Protein AF-A0A552WNJ1-F1 (afdb_monomer_lite)

Radius of gyration: 17.07 Å; chains: 1; bounding box: 53×29×44 Å

InterPro domains:
  IPR003675 CAAX prenyl protease 2/Lysostaphin resistance protein A-like domain [PF02517] (109-203)

Structure (mmCIF, N/CA/C/O backbone):
data_AF-A0A552WNJ1-F1
#
_entry.id   AF-A0A552WNJ1-F1
#
loop_
_atom_site.group_PDB
_atom_site.id
_atom_site.type_symbol
_atom_site.label_atom_id
_atom_site.label_alt_id
_atom_site.label_comp_id
_atom_site.label_asym_id
_atom_site.label_entity_id
_atom_site.label_seq_id
_atom_site.pdbx_PDB_ins_code
_atom_site.Cartn_x
_atom_site.Cartn_y
_atom_site.Cartn_z
_atom_site.occupancy
_atom_site.B_iso_or_equiv
_atom_site.auth_seq_id
_atom_site.auth_comp_id
_atom_site.auth_asym_id
_atom_site.auth_atom_id
_atom_site.pdbx_PDB_model_num
ATOM 1 N N . MET A 1 1 ? -32.190 -0.815 15.863 1.00 70.81 1 MET A N 1
ATOM 2 C CA . MET A 1 1 ? -31.771 -2.116 15.282 1.00 70.81 1 MET A CA 1
ATOM 3 C C . MET A 1 1 ? -30.884 -1.993 14.032 1.00 70.81 1 MET A C 1
ATOM 5 O O . MET A 1 1 ? -29.806 -2.572 14.035 1.00 70.81 1 MET A O 1
ATOM 9 N N . ARG A 1 2 ? -31.244 -1.207 12.995 1.00 75.75 2 ARG A N 1
ATOM 10 C CA . ARG A 1 2 ? -30.455 -1.098 11.738 1.00 75.75 2 ARG A CA 1
ATOM 11 C C . ARG A 1 2 ? -28.977 -0.694 11.921 1.00 75.75 2 ARG A C 1
ATOM 13 O O . ARG A 1 2 ? -28.121 -1.292 11.278 1.00 75.75 2 ARG A O 1
ATOM 20 N N . ARG A 1 3 ? -28.667 0.257 12.816 1.00 80.50 3 ARG A N 1
ATOM 21 C CA . ARG A 1 3 ? -27.289 0.747 13.062 1.00 80.50 3 ARG A CA 1
ATOM 22 C C . ARG A 1 3 ? -26.347 -0.350 13.583 1.00 80.50 3 ARG A C 1
ATOM 24 O O . ARG A 1 3 ? -25.239 -0.485 13.083 1.00 80.50 3 ARG A O 1
ATOM 31 N N . VAL A 1 4 ? -26.838 -1.184 14.503 1.00 79.06 4 VAL A N 1
ATOM 32 C CA . VAL A 1 4 ? -26.076 -2.292 15.110 1.00 79.06 4 VAL A CA 1
ATOM 33 C C . VAL A 1 4 ? -25.748 -3.380 14.081 1.00 79.06 4 VAL A C 1
ATOM 35 O O . VAL A 1 4 ? -24.639 -3.904 14.065 1.00 79.06 4 VAL A O 1
ATOM 38 N N . VAL A 1 5 ? -26.691 -3.701 13.188 1.00 83.31 5 VAL A N 1
ATOM 39 C CA . VAL A 1 5 ? -26.474 -4.699 12.123 1.00 83.31 5 VAL A CA 1
ATOM 40 C C . VAL A 1 5 ? -25.412 -4.224 11.125 1.00 83.31 5 VAL A C 1
ATOM 42 O O . VAL A 1 5 ? -24.529 -4.998 10.763 1.00 83.31 5 VAL A O 1
ATOM 45 N N . HIS A 1 6 ? -25.446 -2.946 10.730 1.00 85.75 6 HIS A N 1
ATOM 46 C CA . HIS A 1 6 ? -24.458 -2.375 9.805 1.00 85.75 6 HIS A CA 1
ATOM 47 C C . HIS A 1 6 ? -23.047 -2.352 10.404 1.00 85.75 6 HIS A C 1
ATOM 49 O O . HIS A 1 6 ? -22.077 -2.645 9.710 1.00 85.75 6 HIS A O 1
ATOM 55 N N . GLU A 1 7 ? -22.927 -2.042 11.694 1.00 92.31 7 GLU A N 1
ATOM 56 C CA . GLU A 1 7 ? -21.640 -2.033 12.389 1.00 92.31 7 GLU A CA 1
ATOM 57 C C . GLU A 1 7 ? -21.031 -3.437 12.492 1.00 92.31 7 GLU A C 1
ATOM 59 O O . GLU A 1 7 ? -19.848 -3.622 12.203 1.00 92.31 7 GLU A O 1
ATOM 64 N N . ARG A 1 8 ? -21.848 -4.451 12.813 1.00 95.06 8 ARG A N 1
ATOM 65 C CA . ARG A 1 8 ? -21.406 -5.854 12.800 1.00 95.06 8 ARG A CA 1
ATOM 66 C C . ARG A 1 8 ? -20.948 -6.289 11.410 1.00 95.06 8 ARG A C 1
ATOM 68 O O . ARG A 1 8 ? -19.874 -6.867 11.294 1.00 95.06 8 ARG A O 1
ATOM 75 N N . ALA A 1 9 ? -21.712 -5.964 10.365 1.00 96.38 9 ALA A N 1
ATOM 76 C CA . ALA A 1 9 ? -21.357 -6.310 8.990 1.00 96.38 9 ALA A CA 1
ATOM 77 C C . ALA A 1 9 ? -20.012 -5.694 8.563 1.00 96.38 9 ALA A C 1
ATOM 79 O O . ALA A 1 9 ? -19.173 -6.393 7.998 1.00 96.38 9 ALA A O 1
ATOM 80 N N . ARG A 1 10 ? -19.769 -4.414 8.887 1.00 97.25 10 ARG A N 1
ATOM 81 C CA . ARG A 1 10 ? -18.483 -3.743 8.624 1.00 97.25 10 ARG A CA 1
ATOM 82 C C . ARG A 1 10 ? -17.330 -4.399 9.377 1.00 97.25 10 ARG A C 1
ATOM 84 O O . ARG A 1 10 ? -16.298 -4.660 8.769 1.00 97.25 10 ARG A O 1
ATOM 91 N N . ARG A 1 11 ? -17.529 -4.735 10.656 1.00 98.00 11 ARG A N 1
ATOM 92 C CA . ARG A 1 11 ? -16.531 -5.449 11.469 1.00 98.00 11 ARG A CA 1
ATOM 93 C C . ARG A 1 11 ? -16.168 -6.809 10.909 1.00 98.00 11 ARG A C 1
ATOM 95 O O . ARG A 1 11 ? -14.987 -7.110 10.754 1.00 98.00 11 ARG A O 1
ATOM 102 N N . THR A 1 12 ? -17.164 -7.610 10.552 1.00 98.25 12 THR A N 1
ATOM 103 C CA . THR A 1 12 ? -16.930 -8.903 9.908 1.00 98.25 12 THR A CA 1
ATOM 104 C C . THR A 1 12 ? -16.195 -8.730 8.582 1.00 98.25 12 THR A C 1
ATOM 106 O O . THR A 1 12 ? -15.199 -9.408 8.354 1.00 98.25 12 THR A O 1
ATOM 109 N N . ALA A 1 13 ? -16.623 -7.791 7.734 1.00 98.38 13 ALA A N 1
ATOM 110 C CA . ALA A 1 13 ? -15.967 -7.537 6.455 1.00 98.38 13 ALA A CA 1
ATOM 111 C C . ALA A 1 13 ? -14.498 -7.111 6.627 1.00 98.38 13 ALA A C 1
ATOM 113 O O . ALA A 1 13 ? -13.628 -7.613 5.919 1.00 98.38 13 ALA A O 1
ATOM 114 N N . THR A 1 14 ? -14.196 -6.246 7.600 1.00 98.56 14 THR A N 1
ATOM 115 C CA . THR A 1 14 ? -12.818 -5.858 7.930 1.00 98.56 14 THR A CA 1
ATOM 116 C C . THR A 1 14 ? -11.988 -7.054 8.388 1.00 98.56 14 THR A C 1
ATOM 118 O O . THR A 1 14 ? -10.868 -7.215 7.920 1.00 98.56 14 THR A O 1
ATOM 121 N N . LEU A 1 15 ? -12.529 -7.947 9.220 1.00 98.62 15 LEU A N 1
ATOM 122 C CA . LEU A 1 15 ? -11.809 -9.157 9.636 1.00 98.62 15 LEU A CA 1
ATOM 123 C C . LEU A 1 15 ? -11.566 -10.146 8.490 1.00 98.62 15 LEU A C 1
ATOM 125 O O . LEU A 1 15 ? -10.581 -10.876 8.530 1.00 98.62 15 LEU A O 1
ATOM 129 N N . LEU A 1 16 ? -12.419 -10.171 7.467 1.00 98.62 16 LEU A N 1
ATOM 130 C CA . LEU A 1 16 ? -12.231 -11.033 6.298 1.00 98.62 16 LEU A CA 1
ATOM 131 C C . LEU A 1 16 ? -11.227 -10.460 5.284 1.00 98.62 16 LEU A C 1
ATOM 133 O O . LEU A 1 16 ? -10.594 -11.233 4.561 1.00 98.62 16 LEU A O 1
ATOM 137 N N . ALA A 1 17 ? -11.031 -9.137 5.261 1.00 98.50 17 ALA A N 1
ATOM 138 C CA . ALA A 1 17 ? -10.187 -8.448 4.281 1.00 98.50 17 ALA A CA 1
ATOM 139 C C . ALA A 1 17 ? -8.763 -9.035 4.126 1.00 98.50 17 ALA A C 1
ATOM 141 O O . ALA A 1 17 ? -8.338 -9.227 2.985 1.00 98.50 17 ALA A O 1
ATOM 142 N N . PRO A 1 18 ? -8.032 -9.417 5.197 1.00 98.69 18 PRO A N 1
ATOM 143 C CA . PRO A 1 18 ? -6.675 -9.962 5.080 1.00 98.69 18 PRO A CA 1
ATOM 144 C C . PRO A 1 18 ? -6.579 -11.299 4.346 1.00 98.69 18 PRO A C 1
ATOM 146 O O . PRO A 1 18 ? -5.494 -11.666 3.906 1.00 98.69 18 PRO A O 1
ATOM 149 N N . VAL A 1 19 ? -7.702 -11.997 4.161 1.00 98.56 19 VAL A N 1
ATOM 150 C CA . VAL A 1 19 ? -7.793 -13.228 3.364 1.00 98.56 19 VAL A CA 1
ATOM 151 C C . VAL A 1 19 ? -8.425 -12.946 2.004 1.00 98.56 19 VAL A C 1
ATOM 153 O O . VAL A 1 19 ? -7.914 -13.392 0.974 1.00 98.56 19 VAL A O 1
ATOM 156 N N . THR A 1 20 ? -9.517 -12.176 1.968 1.00 98.56 20 THR A N 1
ATOM 157 C CA . THR A 1 20 ? -10.251 -11.927 0.722 1.00 98.56 20 THR A CA 1
ATOM 158 C C . THR A 1 20 ? -9.466 -11.054 -0.247 1.00 98.56 20 THR A C 1
ATOM 160 O O . THR A 1 20 ? -9.516 -11.309 -1.449 1.00 98.56 20 THR A O 1
ATOM 163 N N . VAL A 1 21 ? -8.717 -10.057 0.236 1.00 98.62 21 VAL A N 1
ATOM 164 C CA . VAL A 1 21 ? -7.937 -9.154 -0.624 1.00 98.62 21 VAL A CA 1
ATOM 165 C C . VAL A 1 21 ? -6.817 -9.918 -1.345 1.00 98.62 21 VAL A C 1
ATOM 167 O O . VAL A 1 21 ? -6.828 -9.906 -2.579 1.00 98.62 21 VAL A O 1
ATOM 170 N N . PRO A 1 22 ? -5.900 -10.649 -0.666 1.00 98.69 22 PRO A N 1
ATOM 171 C CA . PRO A 1 22 ? -4.866 -11.408 -1.371 1.00 98.69 22 PRO A CA 1
ATOM 172 C C . PRO A 1 22 ? -5.447 -12.498 -2.272 1.00 98.69 22 PRO A C 1
ATOM 174 O O . PRO A 1 22 ? -5.009 -12.633 -3.412 1.00 98.69 22 PRO A O 1
ATOM 177 N N . GLY A 1 23 ? -6.455 -13.241 -1.798 1.00 98.69 23 GLY A N 1
ATOM 178 C CA . GLY A 1 23 ? -7.060 -14.334 -2.561 1.00 98.69 23 GLY A CA 1
ATOM 179 C C . GLY A 1 23 ? -7.744 -13.859 -3.843 1.00 98.69 23 GLY A C 1
ATOM 180 O O . GLY A 1 23 ? -7.425 -14.340 -4.932 1.00 98.69 23 GLY A O 1
ATOM 181 N N . SER A 1 24 ? -8.645 -12.876 -3.737 1.00 98.69 24 SER A N 1
ATOM 182 C CA . SER A 1 24 ? -9.387 -12.355 -4.897 1.00 98.69 24 SER A CA 1
ATOM 183 C C . SER A 1 24 ? -8.464 -11.740 -5.944 1.00 98.69 24 SER A C 1
ATOM 185 O O . SER A 1 24 ? -8.639 -11.955 -7.143 1.00 98.69 24 SER A O 1
ATOM 187 N N . MET A 1 25 ? -7.436 -11.019 -5.510 1.00 98.75 25 MET A N 1
ATOM 188 C CA . MET A 1 25 ? -6.532 -10.355 -6.434 1.00 98.75 25 MET A CA 1
ATOM 189 C C . MET A 1 25 ? -5.471 -11.289 -7.002 1.00 98.75 25 MET A C 1
ATOM 191 O O . MET A 1 25 ? -5.071 -11.081 -8.140 1.00 98.75 25 MET A O 1
ATOM 195 N N . ALA A 1 26 ? -5.045 -12.335 -6.288 1.00 98.75 26 ALA A N 1
ATOM 196 C CA . ALA A 1 26 ? -4.213 -13.382 -6.879 1.00 98.75 26 ALA A CA 1
ATOM 197 C C . ALA A 1 26 ? -4.944 -14.054 -8.050 1.00 98.75 26 ALA A C 1
ATOM 199 O O . ALA A 1 26 ? -4.369 -14.197 -9.130 1.00 98.75 26 ALA A O 1
ATOM 200 N N . VAL A 1 27 ? -6.232 -14.378 -7.871 1.00 98.75 27 VAL A N 1
ATOM 201 C CA . VAL A 1 27 ? -7.090 -14.881 -8.955 1.00 98.75 27 VAL A CA 1
ATOM 202 C C . VAL A 1 27 ? -7.181 -13.857 -10.087 1.00 98.75 27 VAL A C 1
ATOM 204 O O . VAL A 1 27 ? -6.947 -14.208 -11.242 1.00 98.75 27 VAL A O 1
ATOM 207 N N . LEU A 1 28 ? -7.447 -12.585 -9.774 1.00 98.69 28 LEU A N 1
ATOM 208 C CA . LEU A 1 28 ? -7.548 -11.539 -10.791 1.00 98.69 28 LEU A CA 1
ATOM 209 C C . LEU A 1 28 ? -6.245 -11.372 -11.588 1.00 98.69 28 LEU A C 1
ATOM 211 O O . LEU A 1 28 ? -6.282 -11.394 -12.814 1.00 98.69 28 LEU A O 1
ATOM 215 N N . PHE A 1 29 ? -5.090 -11.239 -10.930 1.00 98.62 29 PHE A N 1
ATOM 216 C CA . PHE A 1 29 ? -3.796 -11.098 -11.604 1.00 98.62 29 PHE A CA 1
ATOM 217 C C . PHE A 1 29 ? -3.448 -12.333 -12.441 1.00 98.62 29 PHE A C 1
ATOM 219 O O . PHE A 1 29 ? -2.932 -12.176 -13.548 1.00 98.62 29 PHE A O 1
ATOM 226 N N . ALA A 1 30 ? -3.768 -13.541 -11.966 1.00 98.56 30 ALA A N 1
ATOM 227 C CA . ALA A 1 30 ? -3.583 -14.764 -12.741 1.00 98.56 30 ALA A CA 1
ATOM 228 C C . ALA A 1 30 ? -4.440 -14.764 -14.017 1.00 98.56 30 ALA A C 1
ATOM 230 O O . ALA A 1 30 ? -3.927 -15.046 -15.098 1.00 98.56 30 ALA A O 1
ATOM 231 N N . LEU A 1 31 ? -5.727 -14.416 -13.919 1.00 98.62 31 LEU A N 1
ATOM 232 C CA . LEU A 1 31 ? -6.629 -14.358 -15.073 1.00 98.62 31 LEU A CA 1
ATOM 233 C C . LEU A 1 31 ? -6.224 -13.256 -16.059 1.00 98.62 31 LEU A C 1
ATOM 235 O O . LEU A 1 31 ? -6.080 -13.519 -17.252 1.00 98.62 31 LEU A O 1
ATOM 239 N N . LEU A 1 32 ? -5.955 -12.044 -15.565 1.00 98.50 32 LEU A N 1
ATOM 240 C CA . LEU A 1 32 ? -5.491 -10.934 -16.397 1.00 98.50 32 LEU A CA 1
ATOM 241 C C . LEU A 1 32 ? -4.169 -11.270 -17.094 1.00 98.50 32 LEU A C 1
ATOM 243 O O . LEU A 1 32 ? -4.008 -10.941 -18.264 1.00 98.50 32 LEU A O 1
ATOM 247 N N . GLY A 1 33 ? -3.244 -11.951 -16.411 1.00 98.25 33 GLY A N 1
ATOM 248 C CA . GLY A 1 33 ? -1.969 -12.385 -16.985 1.00 98.25 33 GLY A CA 1
ATOM 249 C C . GLY A 1 33 ? -2.111 -13.415 -18.110 1.00 98.25 33 GLY A C 1
ATOM 250 O O . GLY A 1 33 ? -1.229 -13.502 -18.960 1.00 98.25 33 GLY A O 1
ATOM 251 N N . ARG A 1 34 ? -3.224 -14.161 -18.158 1.00 98.12 34 ARG A N 1
ATOM 252 C CA . ARG A 1 34 ? -3.530 -15.091 -19.258 1.00 98.12 34 ARG A CA 1
ATOM 253 C C . ARG A 1 34 ? -4.126 -14.388 -20.474 1.00 98.12 34 ARG A C 1
ATOM 255 O O . ARG A 1 34 ? -3.995 -14.904 -21.577 1.00 98.12 34 ARG A O 1
ATOM 262 N N . TRP A 1 35 ? -4.828 -13.272 -20.278 1.00 98.25 35 TRP A N 1
ATOM 263 C CA . TRP A 1 35 ? -5.649 -12.648 -21.326 1.00 98.25 35 TRP A CA 1
ATOM 264 C C . TRP A 1 35 ? -5.085 -11.330 -21.852 1.00 98.25 35 TRP A C 1
ATOM 266 O O . TRP A 1 35 ? -5.430 -10.902 -22.950 1.00 98.25 35 TRP A O 1
ATOM 276 N N . LEU A 1 36 ? -4.230 -10.662 -21.081 1.00 98.25 36 LEU A N 1
ATOM 277 C CA . LEU A 1 36 ? -3.675 -9.360 -21.421 1.00 98.25 36 LEU A CA 1
ATOM 278 C C . LEU A 1 36 ? -2.146 -9.413 -21.454 1.00 98.25 36 LEU A C 1
ATOM 280 O O . LEU A 1 36 ? -1.530 -10.134 -20.669 1.00 98.25 36 LEU A O 1
ATOM 284 N N . PRO A 1 37 ? -1.499 -8.560 -22.270 1.00 97.94 37 PRO A N 1
ATOM 285 C CA . PRO A 1 37 ? -0.071 -8.310 -22.136 1.00 97.94 37 PRO A CA 1
ATOM 286 C C . PRO A 1 37 ? 0.272 -7.909 -20.697 1.00 97.94 37 PRO A C 1
ATOM 288 O O . PRO A 1 37 ? -0.437 -7.089 -20.105 1.00 97.94 37 PRO A O 1
ATOM 291 N N . ALA A 1 38 ? 1.387 -8.416 -20.163 1.00 97.31 38 ALA A N 1
ATOM 292 C CA . ALA A 1 38 ? 1.761 -8.277 -18.750 1.00 97.31 38 ALA A CA 1
ATOM 293 C C . ALA A 1 38 ? 1.644 -6.836 -18.216 1.00 97.31 38 ALA A C 1
ATOM 295 O O . ALA A 1 38 ? 1.123 -6.610 -17.128 1.00 97.31 38 ALA A O 1
ATOM 296 N N . ARG A 1 39 ? 2.040 -5.829 -19.005 1.00 97.44 39 ARG A N 1
ATOM 297 C CA . ARG A 1 39 ? 1.901 -4.410 -18.630 1.00 97.44 39 ARG A CA 1
ATOM 298 C C . ARG A 1 39 ? 0.448 -3.999 -18.372 1.00 97.44 39 ARG A C 1
ATOM 300 O O . ARG A 1 39 ? 0.171 -3.326 -17.383 1.00 97.44 39 ARG A O 1
ATOM 307 N N . ARG A 1 40 ? -0.471 -4.389 -19.262 1.00 98.12 40 ARG A N 1
ATOM 308 C CA . ARG A 1 40 ? -1.906 -4.097 -19.128 1.00 98.12 40 ARG A CA 1
ATOM 309 C C . ARG A 1 40 ? -2.509 -4.895 -17.979 1.00 98.12 40 ARG A C 1
ATOM 311 O O . ARG A 1 40 ? -3.216 -4.304 -17.175 1.00 98.12 40 ARG A O 1
ATOM 318 N N . ALA A 1 41 ? -2.171 -6.181 -17.856 1.00 98.25 41 ALA A N 1
ATOM 319 C CA . ALA A 1 41 ? -2.601 -7.008 -16.728 1.00 98.25 41 ALA A CA 1
ATOM 320 C C . ALA A 1 41 ? -2.212 -6.374 -15.383 1.00 98.25 41 ALA A C 1
ATOM 322 O O . ALA A 1 41 ? -3.043 -6.236 -14.489 1.00 98.25 41 ALA A O 1
ATOM 323 N N . TYR A 1 42 ? -0.967 -5.907 -15.277 1.00 98.12 42 TYR A N 1
ATOM 324 C CA . TYR A 1 42 ? -0.452 -5.253 -14.081 1.00 98.12 42 TYR A CA 1
ATOM 325 C C . TYR A 1 42 ? -1.172 -3.934 -13.777 1.00 98.12 42 TYR A C 1
ATOM 327 O O . TYR A 1 42 ? -1.606 -3.713 -12.650 1.00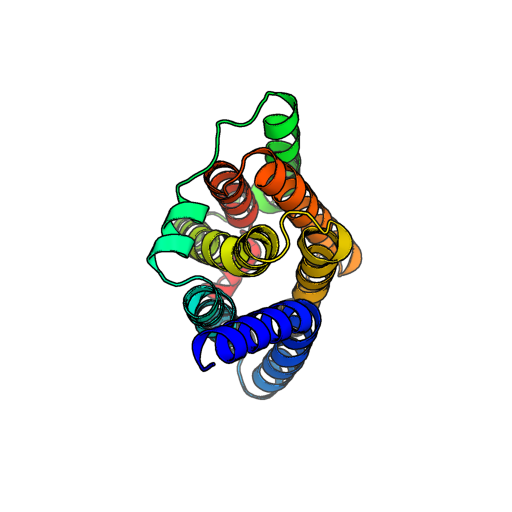 98.12 42 TYR A O 1
ATOM 335 N N . ALA A 1 43 ? -1.330 -3.066 -14.782 1.00 98.00 43 ALA A N 1
ATOM 336 C CA . ALA A 1 43 ? -2.006 -1.781 -14.620 1.00 98.00 43 ALA A CA 1
ATOM 337 C C . ALA A 1 43 ? -3.485 -1.946 -14.233 1.00 98.00 43 ALA A C 1
ATOM 339 O O . ALA A 1 43 ? -3.944 -1.283 -13.308 1.00 98.00 43 ALA A O 1
ATOM 340 N N . VAL A 1 44 ? -4.209 -2.854 -14.897 1.00 98.50 44 VAL A N 1
ATOM 341 C CA . VAL A 1 44 ? -5.623 -3.139 -14.605 1.00 98.50 44 VAL A CA 1
ATOM 342 C C . VAL A 1 44 ? -5.776 -3.751 -13.215 1.00 98.50 44 VAL A C 1
ATOM 344 O O . VAL A 1 44 ? -6.623 -3.298 -12.451 1.00 98.50 44 VAL A O 1
ATOM 347 N N . GLY A 1 45 ? -4.932 -4.719 -12.845 1.00 98.56 45 GLY A N 1
ATOM 348 C CA . GLY A 1 45 ? -4.971 -5.317 -11.510 1.00 98.56 45 GLY A CA 1
ATOM 349 C C . GLY A 1 45 ? -4.745 -4.282 -10.403 1.00 98.56 45 GLY A C 1
ATOM 350 O O . GLY A 1 45 ? -5.518 -4.225 -9.450 1.00 98.56 45 GLY A O 1
ATOM 351 N N . PHE A 1 46 ? -3.760 -3.391 -10.555 1.00 98.56 46 PHE A N 1
ATOM 352 C CA . PHE A 1 46 ? -3.557 -2.300 -9.595 1.00 98.56 46 PHE A CA 1
ATOM 353 C C . PHE A 1 46 ? -4.707 -1.288 -9.578 1.00 98.56 46 PHE A C 1
ATOM 355 O O . PHE A 1 46 ? -5.085 -0.840 -8.501 1.00 98.56 46 PHE A O 1
ATOM 362 N N . ALA A 1 47 ? -5.305 -0.956 -10.725 1.00 98.56 47 ALA A N 1
ATOM 363 C CA . ALA A 1 47 ? -6.463 -0.064 -10.764 1.00 98.56 47 ALA A CA 1
ATOM 364 C C . ALA A 1 47 ? -7.661 -0.651 -9.996 1.00 98.56 47 ALA A C 1
ATOM 366 O O . ALA A 1 47 ? -8.271 0.049 -9.190 1.00 98.56 47 ALA A O 1
ATOM 367 N N . VAL A 1 48 ? -7.959 -1.943 -10.188 1.00 98.69 48 VAL A N 1
ATOM 368 C CA . VAL A 1 48 ? -9.020 -2.643 -9.442 1.00 98.69 48 VAL A CA 1
ATOM 369 C C . VAL A 1 48 ? -8.708 -2.673 -7.948 1.00 98.69 48 VAL A C 1
ATOM 371 O O . VAL A 1 48 ? -9.585 -2.381 -7.135 1.00 98.69 48 VAL A O 1
ATOM 374 N N . TYR A 1 49 ? -7.460 -2.968 -7.580 1.00 98.75 49 TYR A N 1
ATOM 375 C CA . TYR A 1 49 ? -7.032 -2.952 -6.185 1.00 98.75 49 TYR A CA 1
ATOM 376 C C . TYR A 1 49 ? -7.199 -1.572 -5.545 1.00 98.75 49 TYR A C 1
ATOM 378 O O . TYR A 1 49 ? -7.878 -1.464 -4.530 1.00 98.75 49 TYR A O 1
ATOM 386 N N . TRP A 1 50 ? -6.642 -0.514 -6.139 1.00 98.69 50 TRP A N 1
ATOM 387 C CA . TRP A 1 50 ? -6.670 0.832 -5.564 1.00 98.69 50 TRP A CA 1
ATOM 388 C C . TRP A 1 50 ? -8.083 1.405 -5.475 1.00 98.69 50 TRP A C 1
ATOM 390 O O . TRP A 1 50 ? -8.445 1.962 -4.440 1.00 98.69 50 TRP A O 1
ATOM 400 N N . LEU A 1 51 ? -8.897 1.260 -6.526 1.00 98.69 51 LEU A N 1
ATOM 401 C CA . LEU A 1 51 ? -10.255 1.809 -6.548 1.00 98.69 51 LEU A CA 1
ATOM 402 C C . LEU A 1 51 ? -11.219 0.988 -5.686 1.00 98.69 51 LEU A C 1
ATOM 404 O O . LEU A 1 51 ? -11.982 1.559 -4.911 1.00 98.69 51 LEU A O 1
ATOM 408 N N . GLY A 1 52 ? -11.172 -0.341 -5.790 1.00 98.69 52 GLY A N 1
ATOM 409 C CA . GLY A 1 52 ? -12.058 -1.236 -5.050 1.00 98.69 52 GLY A CA 1
ATOM 410 C C . GLY A 1 52 ? -11.619 -1.405 -3.600 1.00 98.69 52 GLY A C 1
ATOM 411 O O . GLY A 1 52 ? -12.219 -0.846 -2.680 1.00 98.69 52 GLY A O 1
ATOM 412 N N . TRP A 1 53 ? -10.555 -2.178 -3.396 1.00 98.62 53 TRP A N 1
ATOM 413 C CA . TRP A 1 53 ? -10.083 -2.540 -2.060 1.00 98.62 53 TRP A CA 1
ATOM 414 C C . TRP A 1 53 ? -9.423 -1.377 -1.324 1.00 98.62 53 TRP A C 1
ATOM 416 O O . TRP A 1 53 ? -9.632 -1.220 -0.131 1.00 98.62 53 TRP A O 1
ATOM 426 N N . GLY A 1 54 ? -8.650 -0.550 -2.018 1.00 98.50 54 GLY A N 1
ATOM 427 C CA . GLY A 1 54 ? -7.866 0.525 -1.423 1.00 98.50 54 GLY A CA 1
ATOM 428 C C . GLY A 1 54 ? -8.653 1.805 -1.115 1.00 98.50 54 GLY A C 1
ATOM 429 O O . GLY A 1 54 ? -8.257 2.572 -0.241 1.00 98.50 54 GLY A O 1
ATOM 430 N N . THR A 1 55 ? -9.774 2.039 -1.808 1.00 98.50 55 THR A N 1
ATOM 431 C CA . THR A 1 55 ? -10.558 3.281 -1.694 1.00 98.50 55 THR A CA 1
ATOM 432 C C . THR A 1 55 ? -12.014 3.005 -1.337 1.00 98.50 55 THR A C 1
ATOM 434 O O . THR A 1 55 ? -12.454 3.372 -0.248 1.00 98.50 55 THR A O 1
ATOM 437 N N . ALA A 1 56 ? -12.778 2.340 -2.211 1.00 98.69 56 ALA A N 1
ATOM 438 C CA . ALA A 1 56 ? -14.213 2.147 -2.005 1.00 98.69 56 ALA A CA 1
ATOM 439 C C . ALA A 1 56 ? -14.518 1.373 -0.713 1.00 98.69 56 ALA A C 1
ATOM 441 O O . ALA A 1 56 ? -15.404 1.769 0.048 1.00 98.69 56 ALA A O 1
ATOM 442 N N . PHE A 1 57 ? -13.755 0.315 -0.425 1.00 98.75 57 PHE A N 1
ATOM 443 C CA . PHE A 1 57 ? -13.944 -0.479 0.786 1.00 98.75 57 PHE A CA 1
ATOM 444 C C . PHE A 1 57 ? -13.650 0.314 2.081 1.00 98.75 57 PHE A C 1
ATOM 446 O O . PHE A 1 57 ? -14.557 0.402 2.915 1.00 98.75 57 PHE A O 1
ATOM 453 N N . PRO A 1 58 ? -12.486 0.976 2.267 1.00 98.62 58 PRO A N 1
ATOM 454 C CA . PRO A 1 58 ? -12.245 1.827 3.431 1.00 98.62 58 PRO A CA 1
ATOM 455 C C . PRO A 1 58 ? -13.256 2.961 3.589 1.00 98.62 58 PRO A C 1
ATOM 457 O O . PRO A 1 58 ? -13.690 3.231 4.708 1.00 98.62 58 PRO A O 1
ATOM 460 N N . LEU A 1 59 ? -13.682 3.592 2.490 1.00 98.56 59 LEU A N 1
ATOM 461 C CA . LEU A 1 59 ? -14.695 4.649 2.531 1.00 98.56 59 LEU A CA 1
ATOM 462 C C . LEU A 1 59 ? -16.068 4.124 2.960 1.00 98.56 59 LEU A C 1
ATOM 464 O O . LEU A 1 59 ? -16.769 4.805 3.704 1.00 98.56 59 LEU A O 1
ATOM 468 N N . TRP A 1 60 ? -16.451 2.916 2.546 1.00 98.38 60 TRP A N 1
ATOM 469 C CA . TRP A 1 60 ? -17.676 2.277 3.028 1.00 98.38 60 TRP A CA 1
ATOM 470 C C . TRP A 1 60 ? -17.593 1.925 4.520 1.00 98.38 60 TRP A C 1
ATOM 472 O O . TRP A 1 60 ? -18.572 2.093 5.252 1.00 98.38 60 TRP A O 1
ATOM 482 N N . VAL A 1 61 ? -16.426 1.463 4.975 1.00 98.31 61 VAL A N 1
ATOM 483 C CA . VAL A 1 61 ? -16.185 1.068 6.365 1.00 98.31 61 VAL A CA 1
ATOM 484 C C . VAL A 1 61 ? -16.164 2.276 7.313 1.00 98.31 61 VAL A C 1
ATOM 486 O O . VAL A 1 61 ? -16.940 2.315 8.272 1.00 98.31 61 VAL A O 1
ATOM 489 N N . LEU A 1 62 ? -15.282 3.245 7.051 1.00 97.88 62 LEU A N 1
ATOM 490 C CA . LEU A 1 62 ? -15.006 4.395 7.922 1.00 97.88 62 LEU A CA 1
ATOM 491 C C . LEU A 1 62 ? -15.904 5.599 7.622 1.00 97.88 62 LEU A C 1
ATOM 493 O O . LEU A 1 62 ? -16.244 6.368 8.517 1.00 97.88 62 LEU A O 1
ATOM 497 N N . GLY A 1 63 ? -16.298 5.771 6.362 1.00 98.19 63 GLY A N 1
ATOM 498 C CA . GLY A 1 63 ? -16.807 7.037 5.842 1.00 98.19 63 GLY A CA 1
ATOM 499 C C . GLY A 1 63 ? -15.676 7.980 5.394 1.00 98.19 63 GLY A C 1
ATOM 500 O O . GLY A 1 63 ? -14.553 7.901 5.898 1.00 98.19 63 GLY A O 1
ATOM 501 N N . PRO A 1 64 ? -15.953 8.913 4.461 1.00 98.06 64 PRO A N 1
ATOM 502 C CA . PRO A 1 64 ? -14.932 9.783 3.867 1.00 98.06 64 PRO A CA 1
ATOM 503 C C . PRO A 1 64 ? -14.282 10.743 4.864 1.00 98.06 64 PRO A C 1
ATOM 505 O O . PRO A 1 64 ? -13.077 10.976 4.797 1.00 98.06 64 PRO A O 1
ATOM 508 N N . ARG A 1 65 ? -15.059 11.270 5.818 1.00 98.38 65 ARG A N 1
ATOM 509 C CA . ARG A 1 65 ? -14.542 12.185 6.842 1.00 98.38 65 ARG A CA 1
ATOM 510 C C . ARG A 1 65 ? -13.520 11.493 7.739 1.00 98.38 65 ARG A C 1
ATOM 512 O O . ARG A 1 65 ? -12.436 12.023 7.935 1.00 98.38 65 ARG A O 1
ATOM 519 N N . GLU A 1 66 ? -13.856 10.309 8.240 1.00 98.12 66 GLU A N 1
ATOM 520 C CA . GLU A 1 66 ? -12.981 9.550 9.135 1.00 98.12 66 GLU A CA 1
ATOM 521 C C . GLU A 1 66 ? -11.718 9.073 8.408 1.00 98.12 66 GLU A C 1
ATOM 523 O O . GLU A 1 66 ? -10.617 9.222 8.931 1.00 98.12 66 GLU A O 1
ATOM 528 N N . ALA A 1 67 ? -11.840 8.607 7.159 1.00 98.50 67 ALA A N 1
ATOM 529 C CA . ALA A 1 67 ? -10.683 8.279 6.324 1.00 98.50 67 ALA A CA 1
ATOM 530 C C . ALA A 1 67 ? -9.728 9.481 6.161 1.00 98.50 67 ALA A C 1
ATOM 532 O O . ALA A 1 67 ? -8.514 9.341 6.327 1.00 98.50 67 ALA A O 1
ATOM 533 N N . GLY A 1 68 ? -10.271 10.678 5.907 1.00 98.56 68 GLY A N 1
ATOM 534 C CA . GLY A 1 68 ? -9.490 11.916 5.846 1.00 98.56 68 GLY A CA 1
ATOM 535 C C . GLY A 1 68 ? -8.813 12.265 7.175 1.00 98.56 68 GLY A C 1
ATOM 536 O O . GLY A 1 68 ? -7.633 12.630 7.182 1.00 98.56 68 GLY A O 1
ATOM 537 N N . THR A 1 69 ? -9.517 12.103 8.301 1.00 98.44 69 THR A N 1
ATOM 538 C CA . THR A 1 69 ? -8.957 12.303 9.649 1.00 98.44 69 THR A CA 1
ATOM 539 C C . THR A 1 69 ? -7.766 11.380 9.895 1.00 98.44 69 THR A C 1
ATOM 541 O O . THR A 1 69 ? -6.731 11.846 10.362 1.00 98.44 69 THR A O 1
ATOM 544 N N . TRP A 1 70 ? -7.854 10.097 9.533 1.00 98.38 70 TRP A N 1
ATOM 545 C CA . TRP A 1 70 ? -6.740 9.159 9.705 1.00 98.38 70 TRP A CA 1
ATOM 546 C C . TRP A 1 70 ? -5.520 9.526 8.857 1.00 98.38 70 TRP A C 1
ATOM 548 O O . TRP A 1 70 ? -4.401 9.516 9.373 1.00 98.38 70 TRP A O 1
ATOM 558 N N . LEU A 1 71 ? -5.715 9.881 7.583 1.00 98.44 71 LEU A N 1
ATOM 559 C CA . LEU A 1 71 ? -4.612 10.223 6.676 1.00 98.44 71 LEU A CA 1
ATOM 560 C C . LEU A 1 71 ? -3.906 11.532 7.047 1.00 98.44 71 LEU A C 1
ATOM 562 O O . LEU A 1 71 ? -2.691 11.644 6.895 1.00 98.44 71 LEU A O 1
ATOM 566 N N . SER A 1 72 ? -4.654 12.522 7.534 1.00 98.19 72 SER A N 1
ATOM 567 C CA . SER A 1 72 ? -4.115 13.843 7.893 1.00 98.19 72 SER A CA 1
ATOM 568 C C . SER A 1 72 ? -3.716 13.971 9.369 1.00 98.19 72 SER A C 1
ATOM 570 O O . SER A 1 72 ? -2.948 14.869 9.729 1.00 98.19 72 SER A O 1
ATOM 572 N N . GLY A 1 73 ? -4.217 13.076 10.219 1.00 97.25 73 GLY A N 1
ATOM 573 C CA . GLY A 1 73 ? -4.087 13.133 11.667 1.00 97.25 73 GLY A CA 1
ATOM 574 C C . GLY A 1 73 ? -2.855 12.433 12.238 1.00 97.25 73 GLY A C 1
ATOM 575 O O . GLY A 1 73 ? -1.966 11.941 11.535 1.00 97.25 73 GLY A O 1
ATOM 576 N N . GLY A 1 74 ? -2.832 12.389 13.568 1.00 97.44 74 GLY A N 1
ATOM 577 C CA . GLY A 1 74 ? -1.780 11.779 14.372 1.00 97.44 74 GLY A CA 1
ATOM 578 C C . GLY A 1 74 ? -0.764 12.780 14.920 1.00 97.44 74 GLY A C 1
ATOM 579 O O . GLY A 1 74 ? -0.417 13.794 14.293 1.00 97.44 74 GLY A O 1
ATOM 580 N N . ARG A 1 75 ? -0.261 12.479 16.121 1.00 98.19 75 ARG A N 1
ATOM 581 C CA . ARG A 1 75 ? 0.817 13.252 16.752 1.00 98.19 75 ARG A CA 1
ATOM 582 C C . ARG A 1 75 ? 2.125 13.111 15.973 1.00 98.19 75 ARG A C 1
ATOM 584 O O . ARG A 1 75 ? 2.308 12.190 15.178 1.00 98.19 75 ARG A O 1
ATOM 591 N N . ARG A 1 76 ? 3.066 14.022 16.231 1.00 97.88 76 ARG A N 1
ATOM 592 C CA . ARG A 1 76 ? 4.421 13.912 15.679 1.00 97.88 76 ARG A CA 1
ATOM 593 C C . ARG A 1 76 ? 5.115 12.641 16.214 1.00 97.88 76 ARG A C 1
ATOM 595 O O . ARG A 1 76 ? 4.984 12.354 17.413 1.00 97.88 76 ARG A O 1
ATOM 602 N N . PRO A 1 77 ? 5.841 11.894 15.359 1.00 98.12 77 PRO A N 1
ATOM 603 C CA . PRO A 1 77 ? 6.660 10.773 15.803 1.00 98.12 77 PRO A CA 1
ATOM 604 C C . PRO A 1 77 ? 7.775 11.233 16.748 1.00 98.12 77 PRO A C 1
ATOM 606 O O . PRO A 1 77 ? 8.375 12.292 16.559 1.00 98.12 77 PRO A O 1
ATOM 609 N N . ARG A 1 78 ? 8.067 10.422 17.762 1.00 98.50 78 ARG A N 1
ATOM 610 C CA . ARG A 1 78 ? 9.269 10.527 18.599 1.00 98.50 78 ARG A CA 1
ATOM 611 C C . ARG A 1 78 ? 10.483 10.020 17.820 1.00 98.50 78 ARG A C 1
ATOM 613 O O . ARG A 1 78 ? 10.325 9.281 16.854 1.00 98.50 78 ARG A O 1
ATOM 620 N N . ALA A 1 79 ? 11.694 10.320 18.290 1.00 98.19 79 ALA A N 1
ATOM 621 C CA . ALA A 1 79 ? 12.937 9.913 17.624 1.00 98.19 79 ALA A CA 1
ATOM 622 C C . ALA A 1 79 ? 12.970 8.416 17.248 1.00 98.19 79 ALA A C 1
ATOM 624 O O . ALA A 1 79 ? 13.226 8.082 16.095 1.00 98.19 79 ALA A O 1
ATOM 625 N N . GLY A 1 80 ? 12.613 7.519 18.175 1.00 98.31 80 GLY A N 1
ATOM 626 C CA . GLY A 1 80 ? 12.559 6.080 17.889 1.00 98.31 80 GLY A CA 1
ATOM 627 C C . GLY A 1 80 ? 11.514 5.692 16.833 1.00 98.31 80 GLY A C 1
ATOM 628 O O . GLY A 1 80 ? 11.753 4.801 16.028 1.00 98.31 80 GLY A O 1
ATOM 629 N N . GLU A 1 81 ? 10.373 6.383 16.782 1.00 98.50 81 GLU A N 1
ATOM 630 C CA . GLU A 1 81 ? 9.334 6.157 15.767 1.00 98.50 81 GLU A CA 1
ATOM 631 C C . GLU A 1 81 ? 9.784 6.675 14.395 1.00 98.50 81 GLU A C 1
ATOM 633 O O . GLU A 1 81 ? 9.563 6.012 13.386 1.00 98.50 81 GLU A O 1
ATOM 638 N N . THR A 1 82 ? 10.484 7.811 14.357 1.00 98.56 82 THR A N 1
ATOM 639 C CA . THR A 1 82 ? 11.120 8.329 13.140 1.00 98.56 82 THR A CA 1
ATOM 640 C C . THR A 1 82 ? 12.159 7.351 12.599 1.00 98.56 82 THR A C 1
ATOM 642 O O . THR A 1 82 ? 12.149 7.067 11.406 1.00 98.56 82 THR A O 1
ATOM 645 N N . VAL A 1 83 ? 13.014 6.785 13.459 1.00 98.44 83 VAL A N 1
ATOM 646 C CA . VAL A 1 83 ? 13.989 5.761 13.045 1.00 98.44 83 VAL A CA 1
ATOM 647 C C . VAL A 1 83 ? 13.274 4.562 12.420 1.00 98.44 83 VAL A C 1
ATOM 649 O O . VAL A 1 83 ? 13.645 4.145 11.325 1.00 98.44 83 VAL A O 1
ATOM 652 N N . LEU A 1 84 ? 12.205 4.058 13.050 1.00 98.44 84 LEU A N 1
ATOM 653 C CA . LEU A 1 84 ? 11.409 2.956 12.494 1.00 98.44 84 LEU A CA 1
ATOM 654 C C . LEU A 1 84 ? 10.837 3.282 11.106 1.00 98.44 84 LEU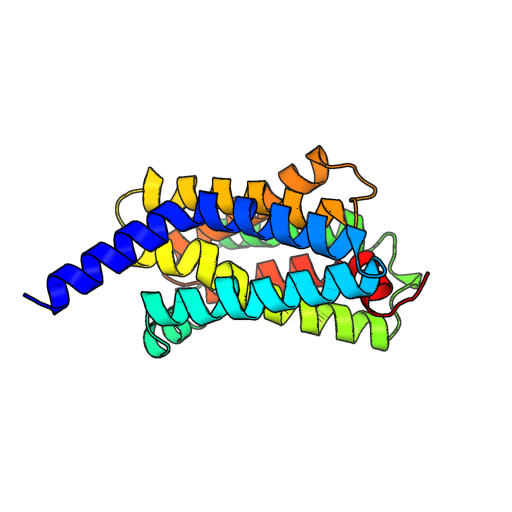 A C 1
ATOM 656 O O . LEU A 1 84 ? 10.842 2.416 10.237 1.00 98.44 84 LEU A O 1
ATOM 660 N N . LEU A 1 85 ? 10.366 4.512 10.878 1.00 98.50 85 LEU A N 1
ATOM 661 C CA . LEU A 1 85 ? 9.848 4.938 9.572 1.00 98.50 85 LEU A CA 1
ATOM 662 C C . LEU A 1 85 ? 10.944 5.126 8.513 1.00 98.50 85 LEU A C 1
ATOM 664 O O . LEU A 1 85 ? 10.700 4.887 7.334 1.00 98.50 85 LEU A O 1
ATOM 668 N N . VAL A 1 86 ? 12.145 5.548 8.909 1.00 98.50 86 VAL A N 1
ATOM 669 C CA . VAL A 1 86 ? 13.251 5.829 7.981 1.00 98.50 86 VAL A CA 1
ATOM 670 C C . VAL A 1 86 ? 13.954 4.551 7.516 1.00 98.50 86 VAL A C 1
ATOM 672 O O . VAL A 1 86 ? 14.417 4.495 6.379 1.00 98.50 86 VAL A O 1
ATOM 675 N N . VAL A 1 87 ? 14.011 3.503 8.344 1.00 98.50 87 VAL A N 1
ATOM 676 C CA . VAL A 1 87 ? 14.696 2.242 8.000 1.00 98.50 87 VAL A CA 1
ATOM 677 C C . VAL A 1 87 ? 14.202 1.628 6.672 1.00 98.50 87 VAL A C 1
ATOM 679 O O . VAL A 1 87 ? 15.046 1.357 5.813 1.00 98.50 87 VAL A O 1
ATOM 682 N N . PRO A 1 88 ? 12.886 1.451 6.423 1.00 98.38 88 PRO A N 1
ATOM 683 C CA . PRO A 1 88 ? 12.405 0.957 5.132 1.00 98.38 88 PRO A CA 1
ATOM 684 C C . PRO A 1 88 ? 12.746 1.882 3.959 1.00 98.38 88 PRO A C 1
ATOM 686 O O . PRO A 1 88 ? 13.052 1.401 2.870 1.00 98.38 88 PRO A O 1
ATOM 689 N N . VAL A 1 89 ? 12.736 3.204 4.171 1.00 98.69 89 VAL A N 1
ATOM 690 C CA . VAL A 1 89 ? 13.114 4.190 3.145 1.00 98.69 89 VAL A CA 1
ATOM 691 C C . VAL A 1 89 ? 14.580 4.017 2.759 1.00 98.69 89 VAL A C 1
ATOM 693 O O . VAL A 1 89 ? 14.880 3.889 1.577 1.00 98.69 89 VAL A O 1
ATOM 696 N N . ILE A 1 90 ? 15.492 3.930 3.733 1.00 98.56 90 ILE A N 1
ATOM 697 C CA . ILE A 1 90 ? 16.919 3.679 3.471 1.00 98.56 90 ILE A CA 1
ATOM 698 C C . ILE A 1 90 ? 17.099 2.358 2.719 1.00 98.56 90 ILE A C 1
ATOM 700 O O . ILE A 1 90 ? 17.824 2.314 1.724 1.00 98.56 90 ILE A O 1
ATOM 704 N N . GLY A 1 91 ? 16.409 1.298 3.150 1.00 97.94 91 GLY A N 1
ATOM 705 C CA . GLY A 1 91 ? 16.438 0.001 2.478 1.00 97.94 91 GLY A CA 1
ATOM 706 C C . GLY A 1 91 ? 16.009 0.094 1.012 1.00 97.94 91 GLY A C 1
ATOM 707 O O . GLY A 1 91 ? 16.715 -0.396 0.130 1.00 97.94 91 GLY A O 1
ATOM 708 N N . ALA A 1 92 ? 14.897 0.771 0.725 1.00 98.06 92 ALA A N 1
ATOM 709 C CA . ALA A 1 92 ? 14.399 0.958 -0.636 1.00 98.06 92 ALA A CA 1
ATOM 710 C C . ALA A 1 92 ? 15.313 1.857 -1.484 1.00 98.06 92 ALA A C 1
ATOM 712 O O . ALA A 1 92 ? 15.567 1.552 -2.650 1.00 98.06 92 ALA A O 1
ATOM 713 N N . VAL A 1 93 ? 15.892 2.909 -0.902 1.00 98.50 93 VAL A N 1
ATOM 714 C CA . VAL A 1 93 ? 16.879 3.755 -1.584 1.00 98.50 93 VAL A CA 1
ATOM 715 C C . VAL A 1 93 ? 18.118 2.941 -1.959 1.00 98.50 93 VAL A C 1
ATOM 717 O O . VAL A 1 93 ? 18.538 2.960 -3.116 1.00 98.50 93 VAL A O 1
ATOM 720 N N . ALA A 1 94 ? 18.684 2.197 -1.008 1.00 97.94 94 ALA A N 1
ATOM 721 C CA . ALA A 1 94 ? 19.906 1.423 -1.207 1.00 97.94 94 ALA A CA 1
ATOM 722 C C . ALA A 1 94 ? 19.716 0.265 -2.197 1.00 97.94 94 ALA A C 1
ATOM 724 O O . ALA A 1 94 ? 20.617 -0.045 -2.976 1.00 97.94 94 ALA A O 1
ATOM 725 N N . THR A 1 95 ? 18.544 -0.374 -2.185 1.00 96.25 95 THR A N 1
ATOM 726 C CA . THR A 1 95 ? 18.298 -1.582 -2.980 1.00 96.25 95 THR A CA 1
ATOM 727 C C . THR A 1 95 ? 17.603 -1.297 -4.315 1.00 96.25 95 THR A C 1
ATOM 729 O O . THR A 1 95 ? 17.929 -1.930 -5.320 1.00 96.25 95 THR A O 1
ATOM 732 N N . GLU A 1 96 ? 16.686 -0.342 -4.407 1.00 96.00 96 GLU A N 1
ATOM 733 C CA . GLU A 1 96 ? 15.952 -0.068 -5.650 1.00 96.00 96 GLU A CA 1
ATOM 734 C C . GLU A 1 96 ? 16.459 1.190 -6.357 1.00 96.00 96 GLU A C 1
ATOM 736 O O . GLU A 1 96 ? 16.872 1.108 -7.518 1.00 96.00 96 GLU A O 1
ATOM 741 N N . LEU A 1 97 ? 16.489 2.335 -5.668 1.00 97.56 97 LEU A N 1
ATOM 742 C CA . LEU A 1 97 ? 16.734 3.629 -6.312 1.00 97.56 97 LEU A CA 1
ATOM 743 C C . LEU A 1 97 ? 18.198 3.833 -6.723 1.00 97.56 97 LEU A C 1
ATOM 745 O O . LEU A 1 97 ? 18.481 4.068 -7.898 1.00 97.56 97 LEU A O 1
ATOM 749 N N . VAL A 1 98 ? 19.146 3.743 -5.785 1.00 98.31 98 VAL A N 1
ATOM 750 C CA . VAL A 1 98 ? 20.572 4.032 -6.029 1.00 98.31 98 VAL A CA 1
ATOM 751 C C . VAL A 1 98 ? 21.169 3.157 -7.136 1.00 98.31 98 VAL A C 1
ATOM 753 O O . VAL A 1 98 ? 21.836 3.721 -8.017 1.00 98.31 98 VAL A O 1
ATOM 756 N N . PRO A 1 99 ? 20.918 1.830 -7.178 1.00 97.44 99 PRO A N 1
ATOM 757 C CA . PRO A 1 99 ? 21.433 0.976 -8.248 1.00 97.44 99 PRO A CA 1
ATOM 758 C C . PRO A 1 99 ? 20.880 1.335 -9.632 1.00 97.44 99 PRO A C 1
ATOM 760 O O . PRO A 1 99 ? 21.515 1.050 -10.643 1.00 97.44 99 PRO A O 1
ATOM 763 N N . GLN A 1 100 ? 19.712 1.979 -9.692 1.00 97.50 100 GLN A N 1
ATOM 764 C CA . GLN A 1 100 ? 18.989 2.262 -10.934 1.00 97.50 100 GLN A CA 1
ATOM 765 C C . GLN A 1 100 ? 18.862 3.757 -11.241 1.00 97.50 100 GLN A C 1
ATOM 767 O O . GLN A 1 100 ? 18.178 4.129 -12.191 1.00 97.50 100 GLN A O 1
ATOM 772 N N . ARG A 1 101 ? 19.545 4.628 -10.489 1.00 97.50 101 ARG A N 1
ATOM 773 C CA . ARG A 1 101 ? 19.398 6.092 -10.573 1.00 97.50 101 ARG A CA 1
ATOM 774 C C . ARG A 1 101 ? 19.595 6.666 -11.979 1.00 97.50 101 ARG A C 1
ATOM 776 O O . ARG A 1 101 ? 18.924 7.617 -12.354 1.00 97.50 101 ARG A O 1
ATOM 783 N N . ARG A 1 102 ? 20.461 6.048 -12.792 1.00 97.94 102 ARG A N 1
ATOM 784 C CA . ARG A 1 102 ? 20.719 6.454 -14.188 1.00 97.94 102 ARG A CA 1
ATOM 785 C C . ARG A 1 102 ? 19.521 6.228 -15.120 1.00 97.94 102 ARG A C 1
ATOM 787 O O . ARG A 1 102 ? 19.484 6.782 -16.209 1.00 97.94 102 ARG A O 1
ATOM 794 N N . LEU A 1 103 ? 18.553 5.410 -14.708 1.00 97.69 103 LEU A N 1
ATOM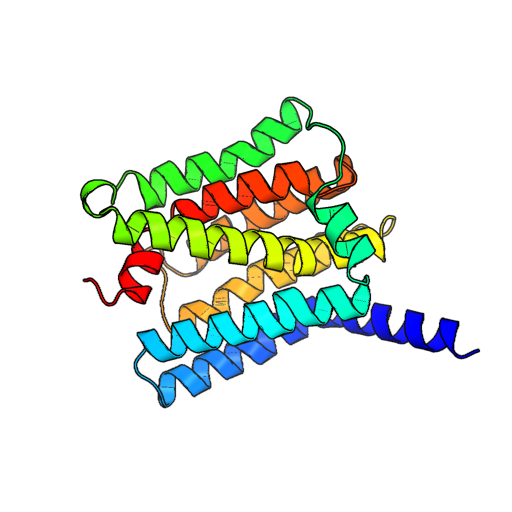 795 C CA . LEU A 1 103 ? 17.345 5.089 -15.471 1.00 97.69 103 LEU A CA 1
ATOM 796 C C . LEU A 1 103 ? 16.163 6.016 -15.141 1.00 97.69 103 LEU A C 1
ATOM 798 O O . LEU A 1 103 ? 15.084 5.848 -15.721 1.00 97.69 103 LEU A O 1
ATOM 802 N N . VAL A 1 104 ? 16.347 6.953 -14.206 1.00 98.19 104 VAL A N 1
ATOM 803 C CA . VAL A 1 104 ? 15.308 7.866 -13.721 1.00 98.19 104 VAL A CA 1
ATOM 804 C C . VAL A 1 104 ? 15.275 9.113 -14.604 1.00 98.19 104 VAL A C 1
ATOM 806 O O . VAL A 1 104 ? 15.956 10.101 -14.355 1.00 98.19 104 VAL A O 1
ATOM 809 N N . SER A 1 105 ? 14.465 9.061 -15.660 1.00 98.12 105 SER A N 1
ATOM 810 C CA . SER A 1 105 ? 14.070 10.253 -16.417 1.00 98.12 105 SER A CA 1
ATOM 811 C C . SER A 1 105 ? 12.935 10.998 -15.706 1.00 98.12 105 SER A C 1
ATOM 813 O O . SER A 1 105 ? 12.267 10.431 -14.839 1.00 98.12 105 SER A O 1
ATOM 815 N N . GLY A 1 106 ? 12.635 12.236 -16.117 1.00 98.25 106 GLY A N 1
ATOM 816 C CA . GLY A 1 106 ? 11.514 13.002 -15.551 1.00 98.25 106 GLY A CA 1
ATOM 817 C C . GLY A 1 106 ? 10.169 12.260 -15.616 1.00 98.25 106 GLY A C 1
ATOM 818 O O . GLY A 1 106 ? 9.421 12.246 -14.643 1.00 98.25 106 GLY A O 1
ATOM 819 N N . ARG A 1 107 ? 9.894 11.538 -16.716 1.00 98.38 107 ARG A N 1
ATOM 820 C CA . ARG A 1 107 ? 8.679 10.706 -16.860 1.00 98.38 107 ARG A CA 1
ATOM 821 C C . ARG A 1 107 ? 8.650 9.528 -15.883 1.00 98.38 107 ARG A C 1
ATOM 823 O O . ARG A 1 107 ? 7.592 9.200 -15.344 1.00 98.38 107 ARG A O 1
ATOM 830 N N . VAL A 1 108 ? 9.800 8.890 -15.661 1.00 98.44 108 VAL A N 1
ATOM 831 C CA . VAL A 1 108 ? 9.939 7.782 -14.706 1.00 98.44 108 VAL A CA 1
ATOM 832 C C . VAL A 1 108 ? 9.746 8.299 -13.281 1.00 98.44 108 VAL A C 1
ATOM 834 O O . VAL A 1 108 ? 8.928 7.736 -12.562 1.00 98.44 108 VAL A O 1
ATOM 837 N N . ALA A 1 109 ? 10.390 9.412 -12.917 1.00 98.50 109 ALA A N 1
ATOM 838 C CA . ALA A 1 109 ? 10.232 10.056 -11.613 1.00 98.50 109 ALA A CA 1
ATOM 839 C C . ALA A 1 109 ? 8.775 10.461 -11.337 1.00 98.50 109 ALA A C 1
ATOM 841 O O . ALA A 1 109 ? 8.232 10.124 -10.288 1.00 98.50 109 ALA A O 1
ATOM 842 N N . ALA A 1 110 ? 8.104 11.100 -12.302 1.00 98.50 110 ALA A N 1
ATOM 843 C CA . ALA A 1 110 ? 6.692 11.461 -12.177 1.00 98.50 110 ALA A CA 1
ATOM 844 C C . ALA A 1 110 ? 5.801 10.224 -11.960 1.00 98.50 110 ALA A C 1
ATOM 846 O O . ALA A 1 110 ? 4.926 10.230 -11.098 1.00 98.50 110 ALA A O 1
ATOM 847 N N . THR A 1 111 ? 6.061 9.133 -12.689 1.00 98.31 111 THR A N 1
ATOM 848 C CA . THR A 1 111 ? 5.326 7.867 -12.522 1.00 98.31 111 THR A CA 1
ATOM 849 C C . THR A 1 111 ? 5.592 7.233 -11.154 1.00 98.31 111 THR A C 1
ATOM 851 O O . THR A 1 111 ? 4.655 6.741 -10.526 1.00 98.31 111 THR A O 1
ATOM 854 N N . MET A 1 112 ? 6.841 7.256 -10.673 1.00 98.38 112 MET A N 1
ATOM 855 C CA . MET A 1 112 ? 7.217 6.770 -9.337 1.00 98.38 112 MET A CA 1
ATOM 856 C C . MET A 1 112 ? 6.428 7.513 -8.262 1.00 98.38 112 MET A C 1
ATOM 858 O O . MET A 1 112 ? 5.710 6.878 -7.501 1.00 98.38 112 MET A O 1
ATOM 862 N N . VAL A 1 113 ? 6.479 8.847 -8.258 1.00 98.56 113 VAL A N 1
ATOM 863 C CA . VAL A 1 113 ? 5.799 9.673 -7.250 1.00 98.56 113 VAL A CA 1
ATOM 864 C C . VAL A 1 113 ? 4.279 9.523 -7.324 1.00 98.56 113 VAL A C 1
ATOM 866 O O . VAL A 1 113 ? 3.643 9.306 -6.296 1.00 98.56 113 VAL A O 1
ATOM 869 N N . ALA A 1 114 ? 3.684 9.588 -8.519 1.00 98.44 114 ALA A N 1
ATOM 870 C CA . ALA A 1 114 ? 2.232 9.494 -8.671 1.00 98.44 114 ALA A CA 1
ATOM 871 C C . ALA A 1 114 ? 1.693 8.133 -8.206 1.00 98.44 114 ALA A C 1
ATOM 873 O O . ALA A 1 114 ? 0.713 8.068 -7.465 1.00 98.44 114 ALA A O 1
ATOM 874 N N . THR A 1 115 ? 2.350 7.037 -8.605 1.00 98.25 115 THR A N 1
ATOM 875 C CA . THR A 1 115 ? 1.918 5.694 -8.190 1.00 98.25 115 THR A CA 1
ATOM 876 C C . THR A 1 115 ? 2.197 5.426 -6.716 1.00 98.25 115 THR A C 1
ATOM 878 O O . THR A 1 115 ? 1.350 4.821 -6.069 1.00 98.25 115 THR A O 1
ATOM 881 N N . ALA A 1 116 ? 3.310 5.925 -6.168 1.00 98.56 116 ALA A N 1
ATOM 882 C CA . ALA A 1 116 ? 3.615 5.836 -4.743 1.00 98.56 116 ALA A CA 1
ATOM 883 C C . ALA A 1 116 ? 2.596 6.591 -3.883 1.00 98.56 116 ALA A C 1
ATOM 885 O O . ALA A 1 116 ? 2.170 6.082 -2.854 1.00 98.56 116 ALA A O 1
ATOM 886 N N . ALA A 1 117 ? 2.154 7.776 -4.312 1.00 98.62 117 ALA A N 1
ATOM 887 C CA . ALA A 1 117 ? 1.158 8.552 -3.578 1.00 98.62 117 ALA A CA 1
ATOM 888 C C . ALA A 1 117 ? -0.197 7.830 -3.506 1.00 98.62 117 ALA A C 1
ATOM 890 O O . ALA A 1 117 ? -0.778 7.717 -2.426 1.00 98.62 117 ALA A O 1
ATOM 891 N N . VAL A 1 118 ? -0.679 7.302 -4.640 1.00 98.56 118 VAL A N 1
ATOM 892 C CA . VAL A 1 118 ? -1.924 6.518 -4.683 1.00 98.56 118 VAL A CA 1
ATOM 893 C C . VAL A 1 118 ? -1.779 5.233 -3.871 1.00 98.56 118 VAL A C 1
ATOM 895 O O . VAL A 1 118 ? -2.657 4.921 -3.067 1.00 98.56 118 VAL A O 1
ATOM 898 N N . ASN A 1 119 ? -0.673 4.503 -4.045 1.00 98.62 119 ASN A N 1
ATOM 899 C CA . ASN A 1 119 ? -0.452 3.245 -3.341 1.00 98.62 119 ASN A CA 1
ATOM 900 C C . ASN A 1 119 ? -0.387 3.463 -1.828 1.00 98.62 119 ASN A C 1
ATOM 902 O O . ASN A 1 119 ? -1.207 2.905 -1.108 1.00 98.62 119 ASN A O 1
ATOM 906 N N . ALA A 1 120 ? 0.480 4.359 -1.356 1.00 98.6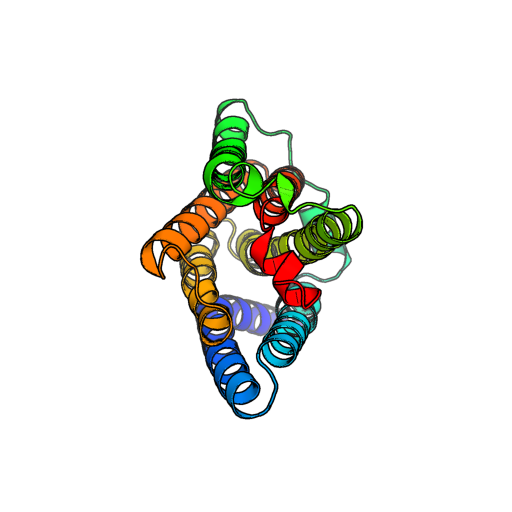2 120 ALA A N 1
ATOM 907 C CA . ALA A 1 120 ? 0.622 4.638 0.065 1.00 98.62 120 ALA A CA 1
ATOM 908 C C . ALA A 1 120 ? -0.712 5.077 0.692 1.00 98.62 120 ALA A C 1
ATOM 910 O O . ALA A 1 120 ? -1.127 4.514 1.698 1.00 98.62 120 ALA A O 1
ATOM 911 N N . ALA A 1 121 ? -1.447 6.015 0.084 1.00 98.75 121 ALA A N 1
ATOM 912 C CA . ALA A 1 121 ? -2.723 6.469 0.647 1.00 98.75 121 ALA A CA 1
ATOM 913 C C . ALA A 1 121 ? -3.757 5.339 0.759 1.00 98.75 121 ALA A C 1
ATOM 915 O O . ALA A 1 121 ? -4.387 5.165 1.804 1.00 98.75 121 ALA A O 1
ATOM 916 N N . THR A 1 122 ? -3.922 4.562 -0.310 1.00 98.69 122 THR A N 1
ATOM 917 C CA . THR A 1 122 ? -4.935 3.503 -0.364 1.00 98.69 122 THR A CA 1
ATOM 918 C C . THR A 1 122 ? -4.577 2.302 0.513 1.00 98.69 122 THR A C 1
ATOM 920 O O . THR A 1 122 ? -5.437 1.761 1.208 1.00 98.69 122 THR A O 1
ATOM 923 N N . GLU A 1 123 ? -3.303 1.915 0.560 1.00 98.81 123 GLU A N 1
ATOM 924 C CA . GLU A 1 123 ? -2.841 0.810 1.398 1.00 98.81 123 GLU A CA 1
ATOM 925 C C . GLU A 1 123 ? -2.841 1.163 2.886 1.00 98.81 123 GLU A C 1
ATOM 927 O O . GLU A 1 123 ? -3.226 0.331 3.707 1.00 98.81 123 GLU A O 1
ATOM 932 N N . GLU A 1 124 ? -2.473 2.390 3.261 1.00 98.88 124 GLU A N 1
ATOM 933 C CA . GLU A 1 124 ? -2.561 2.830 4.657 1.00 98.88 124 GLU A CA 1
ATOM 934 C C . GLU A 1 124 ? -4.015 2.856 5.154 1.00 98.88 124 GLU A C 1
ATOM 936 O O . GLU A 1 124 ? -4.299 2.425 6.276 1.00 98.88 124 GLU A O 1
ATOM 941 N N . LEU A 1 125 ? -4.965 3.278 4.312 1.00 98.81 125 LEU A N 1
ATOM 942 C CA . LEU A 1 125 ? -6.387 3.198 4.646 1.00 98.81 125 LEU A CA 1
ATOM 943 C C . LEU A 1 125 ? -6.849 1.748 4.840 1.00 98.81 125 LEU A C 1
ATOM 945 O O . LEU A 1 125 ? -7.427 1.422 5.880 1.00 98.81 125 LEU A O 1
ATOM 949 N N . LEU A 1 126 ? -6.588 0.884 3.856 1.00 98.81 126 LEU A N 1
ATOM 950 C CA . LEU A 1 126 ? -7.049 -0.504 3.853 1.00 98.81 126 LEU A CA 1
ATOM 951 C C . LEU A 1 126 ? -6.423 -1.340 4.969 1.00 98.81 126 LEU A C 1
ATOM 953 O O . LEU A 1 126 ? -7.117 -2.107 5.627 1.00 98.81 126 LEU A O 1
ATOM 957 N N . TRP A 1 127 ? -5.119 -1.223 5.183 1.00 98.81 127 TRP A N 1
ATOM 958 C CA . TRP A 1 127 ? -4.400 -2.144 6.059 1.00 98.81 127 TRP A CA 1
ATOM 959 C C . TRP A 1 127 ? -4.194 -1.602 7.469 1.00 98.81 127 TRP A C 1
ATOM 961 O O . TRP A 1 127 ? -3.898 -2.378 8.370 1.00 98.81 127 TRP A O 1
ATOM 971 N N . ARG A 1 128 ? -4.325 -0.289 7.693 1.00 98.75 128 ARG A N 1
ATOM 972 C CA . ARG A 1 128 ? -4.092 0.315 9.014 1.00 98.75 128 ARG A CA 1
ATOM 973 C C . ARG A 1 128 ? -5.342 1.023 9.509 1.00 98.75 128 ARG A C 1
ATOM 975 O O . ARG A 1 128 ? -5.882 0.607 10.531 1.00 98.75 128 ARG A O 1
ATOM 982 N N . ALA A 1 129 ? -5.836 2.033 8.790 1.00 98.69 129 ALA A N 1
ATOM 983 C CA . ALA A 1 129 ? -6.918 2.889 9.288 1.00 98.69 129 ALA A CA 1
ATOM 984 C C . ALA A 1 129 ? -8.157 2.084 9.707 1.00 98.69 129 ALA A C 1
ATOM 986 O O . ALA A 1 129 ? -8.612 2.213 10.842 1.00 98.69 129 ALA A O 1
ATOM 987 N N . ILE A 1 130 ? -8.676 1.205 8.836 1.00 98.69 130 ILE A N 1
ATOM 988 C CA . ILE A 1 130 ? -9.906 0.456 9.148 1.00 98.69 130 ILE A CA 1
ATOM 989 C C . ILE A 1 130 ? -9.751 -0.483 10.353 1.00 98.69 130 ILE A C 1
ATOM 991 O O . ILE A 1 130 ? -10.710 -0.688 11.094 1.00 98.69 130 ILE A O 1
ATOM 995 N N . PHE A 1 131 ? -8.557 -1.041 10.565 1.00 98.75 131 PHE A N 1
ATOM 996 C CA . PHE A 1 131 ? -8.295 -1.997 11.639 1.00 98.75 131 PHE A CA 1
ATOM 997 C C . PHE A 1 131 ? -8.032 -1.296 12.966 1.00 98.75 131 PHE A C 1
ATOM 999 O O . PHE A 1 131 ? -8.634 -1.662 13.973 1.00 98.75 131 PHE A O 1
ATOM 1006 N N . LEU A 1 132 ? -7.199 -0.253 12.962 1.00 98.44 132 LEU A N 1
ATOM 1007 C CA . LEU A 1 132 ? -6.916 0.547 14.152 1.00 98.44 132 LEU A CA 1
ATOM 1008 C C . LEU A 1 132 ? -8.163 1.287 14.647 1.00 98.44 132 LEU A C 1
ATOM 1010 O O . LEU A 1 132 ? -8.345 1.416 15.854 1.00 98.44 132 LEU A O 1
ATOM 1014 N N . ALA A 1 133 ? -9.043 1.723 13.740 1.00 98.19 133 ALA A N 1
ATOM 1015 C CA . ALA A 1 133 ? -10.299 2.367 14.109 1.00 98.19 133 ALA A CA 1
ATOM 1016 C C . ALA A 1 133 ? -11.313 1.389 14.724 1.00 98.19 133 ALA A C 1
ATOM 1018 O O . ALA A 1 133 ? -12.014 1.735 15.671 1.00 98.19 133 ALA A O 1
ATOM 1019 N N . GLN A 1 134 ? -11.425 0.167 14.195 1.00 98.25 134 GLN A N 1
ATOM 1020 C CA . GLN A 1 134 ? -12.442 -0.783 14.656 1.00 98.25 134 GLN A CA 1
ATOM 1021 C C . GLN A 1 134 ? -12.013 -1.655 15.836 1.00 98.25 134 GLN A C 1
ATOM 1023 O O . GLN A 1 134 ? -12.883 -2.120 16.584 1.00 98.25 134 GLN A O 1
ATOM 1028 N N . PHE A 1 135 ? -10.708 -1.897 15.968 1.00 98.31 135 PHE A N 1
ATOM 1029 C CA . PHE A 1 135 ? -10.103 -2.806 16.941 1.00 98.31 135 PHE A CA 1
ATOM 1030 C C . PHE A 1 135 ? -8.914 -2.142 17.670 1.00 98.31 135 PHE A C 1
ATOM 1032 O O . PHE A 1 135 ? -7.811 -2.693 17.658 1.00 98.31 135 PHE A O 1
ATOM 1039 N N . PRO A 1 136 ? -9.095 -0.962 18.297 1.00 97.19 136 PRO A N 1
ATOM 1040 C CA . PRO A 1 136 ? -7.988 -0.211 18.902 1.00 97.19 136 PRO A CA 1
ATOM 1041 C C . PRO A 1 136 ? -7.268 -0.987 20.021 1.00 97.19 136 PRO A C 1
ATOM 1043 O O . PRO A 1 136 ? -6.037 -0.920 20.132 1.00 97.19 136 PRO A O 1
ATOM 1046 N N . ASP A 1 137 ? -8.028 -1.779 20.783 1.00 97.50 137 ASP A N 1
ATOM 1047 C CA . ASP A 1 137 ? -7.564 -2.487 21.984 1.00 97.50 137 ASP A CA 1
ATOM 1048 C C . ASP A 1 137 ? -7.224 -3.969 21.743 1.00 97.50 137 ASP A C 1
ATOM 1050 O O . ASP A 1 137 ? -6.710 -4.646 22.630 1.00 97.50 137 ASP A O 1
ATOM 1054 N N . ASP A 1 138 ? -7.469 -4.491 20.537 1.00 98.06 138 ASP A N 1
ATOM 1055 C CA . ASP A 1 138 ? -7.182 -5.883 20.175 1.00 98.06 138 ASP A CA 1
ATOM 1056 C C . ASP A 1 138 ? -5.960 -5.925 19.252 1.00 98.06 138 ASP A C 1
ATOM 1058 O O . ASP A 1 138 ? -6.053 -5.714 18.042 1.00 98.06 138 ASP A O 1
ATOM 1062 N N . ALA A 1 139 ? -4.782 -6.188 19.821 1.00 97.88 139 ALA A N 1
ATOM 1063 C CA . ALA A 1 139 ? -3.537 -6.213 19.055 1.00 97.88 139 ALA A CA 1
ATOM 1064 C C . ALA A 1 139 ? -3.525 -7.305 17.969 1.00 97.88 139 ALA A C 1
ATOM 1066 O O . ALA A 1 139 ? -2.925 -7.106 16.909 1.00 97.88 139 ALA A O 1
ATOM 1067 N N . ALA A 1 140 ? -4.192 -8.440 18.197 1.00 98.44 140 ALA A N 1
ATOM 1068 C CA . ALA A 1 140 ? -4.236 -9.517 17.219 1.00 98.44 140 ALA A CA 1
ATOM 1069 C C . ALA A 1 140 ? -5.033 -9.078 15.986 1.00 98.44 140 ALA A C 1
ATOM 1071 O O . ALA A 1 140 ? -4.516 -9.127 14.871 1.00 98.44 140 ALA A O 1
ATOM 1072 N N . ARG A 1 141 ? -6.257 -8.577 16.184 1.00 98.44 141 ARG A N 1
ATOM 1073 C CA . ARG A 1 141 ? -7.149 -8.176 15.084 1.00 98.44 141 ARG A CA 1
ATOM 1074 C C . ARG A 1 141 ? -6.786 -6.827 14.479 1.00 98.44 141 ARG A C 1
ATOM 1076 O O . ARG A 1 141 ? -6.858 -6.674 13.268 1.00 98.44 141 ARG A O 1
ATOM 1083 N N . GLY A 1 142 ? -6.396 -5.860 15.302 1.00 98.19 142 GLY A N 1
ATOM 1084 C CA . GLY A 1 142 ? -6.115 -4.488 14.884 1.00 98.19 142 GLY A CA 1
ATOM 1085 C C . GLY A 1 142 ? -4.727 -4.279 14.277 1.00 98.19 142 GLY A C 1
ATOM 1086 O O . GLY A 1 142 ? -4.510 -3.265 13.617 1.00 98.19 142 GLY A O 1
ATOM 1087 N N . ARG A 1 143 ? -3.770 -5.196 14.512 1.00 98.44 143 ARG A N 1
ATOM 1088 C CA . ARG A 1 143 ? -2.357 -5.005 14.122 1.00 98.44 143 ARG A CA 1
ATOM 1089 C C . ARG A 1 143 ? -1.754 -6.222 13.429 1.00 98.44 143 ARG A C 1
ATOM 1091 O O . ARG A 1 143 ? -1.297 -6.106 12.299 1.00 98.44 143 ARG A O 1
ATOM 1098 N N . LEU A 1 144 ? -1.750 -7.388 14.077 1.00 98.62 144 LEU A N 1
ATOM 1099 C CA . LEU A 1 144 ? -1.061 -8.569 13.534 1.00 98.62 144 LEU A CA 1
ATOM 1100 C C . LEU A 1 144 ? -1.781 -9.156 12.316 1.00 98.62 144 LEU A C 1
ATOM 1102 O O . LEU A 1 144 ? -1.149 -9.501 11.320 1.00 98.62 144 LEU A O 1
ATOM 1106 N N . TRP A 1 145 ? -3.106 -9.238 12.383 1.00 98.62 145 TRP A N 1
ATOM 1107 C CA . TRP A 1 145 ? -3.929 -9.791 11.316 1.00 98.62 145 TRP A CA 1
ATOM 1108 C C . TRP A 1 145 ? -3.850 -9.002 9.999 1.00 98.62 145 TRP A C 1
ATOM 1110 O O . TRP A 1 145 ? -3.527 -9.603 8.969 1.00 98.62 145 TRP A O 1
ATOM 1120 N N . PRO A 1 146 ? -4.052 -7.671 9.983 1.00 98.75 146 PRO A N 1
ATOM 1121 C CA . PRO A 1 146 ? -3.868 -6.905 8.759 1.00 98.75 146 PRO A CA 1
ATOM 1122 C C . PRO A 1 146 ? -2.417 -6.858 8.289 1.00 98.75 146 PRO A C 1
ATOM 1124 O O . PRO A 1 146 ? -2.195 -6.805 7.085 1.00 98.75 146 PRO A O 1
ATOM 1127 N N . LEU A 1 147 ? -1.430 -6.924 9.192 1.00 98.81 147 LEU A N 1
ATOM 1128 C CA . LEU A 1 147 ? -0.023 -7.029 8.806 1.00 98.81 147 LEU A CA 1
ATOM 1129 C C . LEU A 1 147 ? 0.237 -8.309 8.003 1.00 98.81 147 LEU A C 1
ATOM 1131 O O . LEU A 1 147 ? 0.860 -8.247 6.946 1.00 98.81 147 LEU A O 1
ATOM 1135 N N . ALA A 1 148 ? -0.284 -9.452 8.457 1.00 98.75 148 ALA A N 1
ATOM 1136 C CA . ALA A 1 148 ? -0.167 -10.710 7.727 1.00 98.75 148 ALA A CA 1
ATOM 1137 C C . ALA A 1 148 ? -0.825 -10.621 6.339 1.00 98.75 148 ALA A C 1
ATOM 1139 O O . ALA A 1 148 ? -0.203 -10.987 5.340 1.00 98.75 148 ALA A O 1
ATOM 1140 N N . GLY A 1 149 ? -2.043 -10.070 6.259 1.00 98.75 149 GLY A N 1
ATOM 1141 C CA . GLY A 1 149 ? -2.728 -9.842 4.983 1.00 98.75 149 GLY A CA 1
ATOM 1142 C C . GLY A 1 149 ? -1.960 -8.912 4.049 1.00 98.75 149 GLY A C 1
ATOM 1143 O O . GLY A 1 149 ? -1.781 -9.241 2.879 1.00 98.75 149 GLY A O 1
ATOM 1144 N N . PHE A 1 150 ? -1.440 -7.799 4.574 1.00 98.81 150 PHE A N 1
ATOM 1145 C CA . PHE A 1 150 ? -0.596 -6.858 3.842 1.00 98.81 150 PHE A CA 1
ATOM 1146 C C . PHE A 1 150 ? 0.659 -7.537 3.301 1.00 98.81 150 PHE A C 1
ATOM 1148 O O . PHE A 1 150 ? 1.007 -7.350 2.142 1.00 98.81 150 PHE A O 1
ATOM 1155 N N . THR A 1 151 ? 1.338 -8.365 4.093 1.00 98.75 151 THR A N 1
ATOM 1156 C CA . THR A 1 151 ? 2.512 -9.099 3.612 1.00 98.75 151 THR A CA 1
ATOM 1157 C C . THR A 1 151 ? 2.128 -10.104 2.527 1.00 98.75 151 THR A C 1
ATOM 1159 O O . THR A 1 151 ? 2.731 -10.102 1.460 1.00 98.75 151 THR A O 1
ATOM 1162 N N . VAL A 1 152 ? 1.105 -10.934 2.743 1.00 98.62 152 VAL A N 1
ATOM 1163 C CA . VAL A 1 152 ? 0.699 -11.976 1.781 1.00 98.62 152 VAL A CA 1
ATOM 1164 C C . VAL A 1 152 ? 0.157 -11.380 0.479 1.00 98.62 152 VAL A C 1
ATOM 1166 O O . VAL A 1 152 ? 0.423 -11.917 -0.597 1.00 98.62 152 VAL A O 1
ATOM 1169 N N . TRP A 1 153 ? -0.535 -10.240 0.551 1.00 98.56 153 TRP A N 1
ATOM 1170 C CA . TRP A 1 153 ? -1.009 -9.458 -0.595 1.00 98.56 153 TRP A CA 1
ATOM 1171 C C . TRP A 1 153 ? 0.065 -9.276 -1.679 1.00 98.56 153 TRP A C 1
ATOM 1173 O O . TRP A 1 153 ? -0.207 -9.443 -2.868 1.00 98.56 153 TRP A O 1
ATOM 1183 N N . HIS A 1 154 ? 1.309 -9.032 -1.270 1.00 98.62 154 HIS A N 1
ATOM 1184 C CA . HIS A 1 154 ? 2.446 -8.773 -2.153 1.00 98.62 154 HIS A CA 1
ATOM 1185 C C . HIS A 1 154 ? 2.864 -9.972 -3.025 1.00 98.62 154 HIS A C 1
ATOM 1187 O O . HIS A 1 154 ? 3.707 -9.830 -3.918 1.00 98.62 154 HIS A O 1
ATOM 1193 N N . LEU A 1 155 ? 2.283 -11.157 -2.818 1.00 98.62 155 LEU A N 1
ATOM 1194 C CA . LEU A 1 155 ? 2.424 -12.291 -3.733 1.00 98.62 155 LEU A CA 1
ATOM 1195 C C . LEU A 1 155 ? 1.595 -12.125 -5.013 1.00 98.62 155 LEU A C 1
ATOM 1197 O O . LEU A 1 155 ? 2.042 -12.552 -6.076 1.00 98.62 155 LEU A O 1
ATOM 1201 N N . ALA A 1 156 ? 0.420 -11.496 -4.935 1.00 98.62 156 ALA A N 1
ATOM 1202 C CA . ALA A 1 156 ? -0.507 -11.380 -6.058 1.00 98.62 156 ALA A CA 1
ATOM 1203 C C . ALA A 1 156 ? 0.086 -10.624 -7.269 1.00 98.62 156 ALA A C 1
ATOM 1205 O O . ALA A 1 156 ? 0.124 -11.201 -8.360 1.00 98.62 156 ALA A O 1
ATOM 1206 N N . PRO A 1 157 ? 0.636 -9.397 -7.132 1.00 98.06 157 PRO A N 1
ATOM 1207 C CA . PRO A 1 157 ? 1.216 -8.687 -8.276 1.00 98.06 157 PRO A CA 1
ATOM 1208 C C . PRO A 1 157 ? 2.466 -9.378 -8.851 1.00 98.06 157 PRO A C 1
ATOM 1210 O O . PRO A 1 157 ? 2.787 -9.196 -10.030 1.00 98.06 157 PRO A O 1
ATOM 1213 N N . GLN A 1 158 ? 3.151 -10.220 -8.065 1.00 98.12 158 GLN A N 1
ATOM 1214 C CA . GLN A 1 158 ? 4.310 -10.989 -8.531 1.00 98.12 158 GLN A CA 1
ATOM 1215 C C . GLN A 1 158 ? 3.956 -12.123 -9.500 1.00 98.12 158 GLN A C 1
ATOM 1217 O O . GLN A 1 158 ? 4.860 -12.675 -10.124 1.00 98.12 158 GLN A O 1
ATOM 1222 N N . LEU A 1 159 ? 2.671 -12.453 -9.669 1.00 98.19 159 LEU A N 1
ATOM 1223 C CA . LEU A 1 159 ? 2.216 -13.356 -10.730 1.00 98.19 159 LEU A CA 1
ATOM 1224 C C . LEU A 1 159 ? 2.395 -12.744 -12.127 1.00 98.19 159 LEU A C 1
ATOM 1226 O O . LEU A 1 159 ? 2.515 -13.479 -13.102 1.00 98.19 159 LEU A O 1
ATOM 1230 N N . VAL A 1 160 ? 2.437 -11.411 -12.221 1.00 97.94 160 VAL A N 1
ATOM 1231 C CA . VAL A 1 160 ? 2.609 -10.680 -13.485 1.00 97.94 160 VAL A CA 1
ATOM 1232 C C . VAL A 1 160 ? 3.992 -10.043 -13.588 1.00 97.94 160 VAL A C 1
ATOM 1234 O O . VAL A 1 160 ? 4.610 -10.088 -14.650 1.00 97.94 160 VAL A O 1
ATOM 1237 N N . LEU A 1 161 ? 4.498 -9.458 -12.497 1.00 97.25 161 LEU A N 1
ATOM 1238 C CA . LEU A 1 161 ? 5.822 -8.836 -12.459 1.00 97.25 161 LEU A CA 1
ATOM 1239 C C . LEU A 1 161 ? 6.636 -9.366 -11.268 1.00 97.25 161 LEU A C 1
ATOM 1241 O O . LEU A 1 161 ? 6.623 -8.763 -10.193 1.00 97.25 161 LEU A O 1
ATOM 1245 N N . PRO A 1 162 ? 7.364 -10.483 -11.439 1.00 97.06 162 PRO A N 1
ATOM 1246 C CA . PRO A 1 162 ? 8.199 -11.036 -10.381 1.00 97.06 162 PRO A CA 1
ATOM 1247 C C . PRO A 1 162 ? 9.320 -10.081 -9.943 1.00 97.06 162 PRO A C 1
ATOM 1249 O O . PRO A 1 162 ? 9.966 -9.407 -10.757 1.00 97.06 162 PRO A O 1
ATOM 1252 N N . SER A 1 163 ? 9.608 -10.069 -8.640 1.00 95.56 163 SER A N 1
ATOM 1253 C CA . SER A 1 163 ? 10.778 -9.368 -8.105 1.00 95.56 163 SER A CA 1
ATOM 1254 C C . SER A 1 163 ? 12.078 -9.992 -8.630 1.00 95.56 163 SER A C 1
ATOM 1256 O O . SER A 1 163 ? 12.223 -11.213 -8.645 1.00 95.56 163 SER A O 1
ATOM 1258 N N . ARG A 1 164 ? 13.080 -9.166 -8.987 1.00 93.75 164 ARG A N 1
ATOM 1259 C CA . ARG A 1 164 ? 14.424 -9.674 -9.367 1.00 93.75 164 ARG A CA 1
ATOM 1260 C C . ARG A 1 164 ? 15.179 -10.258 -8.179 1.00 93.75 164 ARG A C 1
ATOM 1262 O O . ARG A 1 164 ? 16.103 -11.031 -8.375 1.00 93.75 164 ARG A O 1
ATOM 1269 N N . ARG A 1 165 ? 14.792 -9.877 -6.961 1.00 92.75 165 ARG A N 1
ATOM 1270 C CA . ARG A 1 165 ? 15.384 -10.374 -5.715 1.00 92.75 165 ARG A CA 1
ATOM 1271 C C . ARG A 1 165 ? 14.741 -11.679 -5.247 1.00 92.75 165 ARG A C 1
ATOM 1273 O O . ARG A 1 165 ? 15.129 -12.208 -4.217 1.00 92.75 165 ARG A O 1
ATOM 1280 N N . GLY A 1 166 ? 13.747 -12.184 -5.979 1.00 96.38 166 GLY A N 1
ATOM 1281 C CA . GLY A 1 166 ? 12.929 -13.312 -5.558 1.00 96.38 166 GLY A CA 1
ATOM 1282 C C . GLY A 1 166 ? 11.804 -12.908 -4.603 1.00 96.38 166 GLY A C 1
ATOM 1283 O O . GLY A 1 166 ? 11.713 -11.769 -4.138 1.00 96.38 166 GLY A O 1
ATOM 1284 N N . ARG A 1 167 ? 10.917 -13.871 -4.331 1.00 97.00 167 ARG A N 1
ATOM 1285 C CA . ARG A 1 167 ? 9.694 -13.650 -3.547 1.00 97.00 167 ARG A CA 1
ATOM 1286 C C . ARG A 1 167 ? 9.989 -13.391 -2.072 1.00 97.00 167 ARG A C 1
ATOM 1288 O O . ARG A 1 167 ? 9.422 -12.464 -1.509 1.00 97.00 167 ARG A O 1
ATOM 1295 N N . LEU A 1 168 ? 10.883 -14.173 -1.459 1.00 97.56 168 LEU A N 1
ATOM 1296 C CA . LEU A 1 168 ? 11.152 -14.083 -0.019 1.00 97.56 168 LEU A CA 1
ATOM 1297 C C . LEU A 1 168 ? 11.727 -12.719 0.397 1.00 97.56 168 LEU A C 1
ATOM 1299 O O . LEU A 1 168 ? 11.137 -12.101 1.281 1.00 97.56 168 LEU A O 1
ATOM 1303 N N . PRO A 1 169 ? 12.777 -12.168 -0.252 1.00 97.12 169 PRO A N 1
ATOM 1304 C CA . PRO A 1 169 ? 13.270 -10.839 0.115 1.00 97.12 169 PRO A CA 1
ATOM 1305 C C . PRO A 1 169 ? 12.241 -9.731 -0.132 1.00 97.12 169 PRO A C 1
ATOM 1307 O O . PRO A 1 169 ? 12.194 -8.759 0.617 1.00 97.12 169 PRO A O 1
ATOM 1310 N N . PHE A 1 170 ? 11.383 -9.886 -1.148 1.00 96.94 170 PHE A N 1
ATOM 1311 C CA . PHE A 1 170 ? 10.293 -8.944 -1.405 1.00 96.94 170 PHE A CA 1
ATOM 1312 C C . PHE A 1 170 ? 9.253 -8.953 -0.277 1.00 96.94 170 PHE A C 1
ATOM 1314 O O . PHE A 1 170 ? 8.873 -7.895 0.215 1.00 96.94 170 PHE A O 1
ATOM 1321 N N . LEU A 1 171 ? 8.845 -10.140 0.185 1.00 98.31 171 LEU A N 1
ATOM 1322 C CA . LEU A 1 171 ? 7.930 -10.278 1.319 1.00 98.31 171 LEU A CA 1
ATOM 1323 C C . LEU A 1 171 ? 8.544 -9.791 2.630 1.00 98.31 171 LEU A C 1
ATOM 1325 O O . LEU A 1 171 ? 7.838 -9.180 3.424 1.00 98.31 171 LEU A O 1
ATOM 1329 N N . ALA A 1 172 ? 9.841 -10.010 2.851 1.00 98.38 172 ALA A N 1
ATOM 1330 C CA . ALA A 1 172 ? 10.536 -9.473 4.018 1.00 98.38 172 ALA A CA 1
ATOM 1331 C C . ALA A 1 172 ? 10.527 -7.934 4.020 1.00 98.38 172 ALA A C 1
ATOM 1333 O O . ALA A 1 172 ? 10.250 -7.321 5.050 1.00 98.38 172 ALA A O 1
ATOM 1334 N N . GLY A 1 173 ? 10.753 -7.309 2.858 1.00 98.19 173 GLY A N 1
ATOM 1335 C CA . GLY A 1 173 ? 10.621 -5.860 2.690 1.00 98.19 173 GLY A CA 1
ATOM 1336 C C . GLY A 1 173 ? 9.200 -5.366 2.970 1.00 98.19 173 GLY A C 1
ATOM 1337 O O . GLY A 1 173 ? 9.023 -4.429 3.747 1.00 98.19 173 GLY A O 1
ATOM 1338 N N . ALA A 1 174 ? 8.186 -6.035 2.413 1.00 98.44 174 ALA A N 1
ATOM 1339 C CA . ALA A 1 174 ? 6.783 -5.711 2.668 1.00 98.44 174 ALA A CA 1
ATOM 1340 C C . ALA A 1 174 ? 6.414 -5.869 4.153 1.00 98.44 174 ALA A C 1
ATOM 1342 O O . ALA A 1 174 ? 5.805 -4.980 4.739 1.00 98.44 174 ALA A O 1
ATOM 1343 N N . LEU A 1 175 ? 6.826 -6.960 4.804 1.00 98.69 175 LEU A N 1
ATOM 1344 C CA . LEU A 1 175 ? 6.622 -7.163 6.239 1.00 98.69 175 LEU A CA 1
ATOM 1345 C C . LEU A 1 175 ? 7.259 -6.038 7.058 1.00 98.69 175 LEU A C 1
ATOM 1347 O O . LEU A 1 175 ? 6.616 -5.513 7.963 1.00 98.69 175 LEU A O 1
ATOM 1351 N N . LEU A 1 176 ? 8.488 -5.636 6.725 1.00 98.69 176 LEU A N 1
ATOM 1352 C CA . LEU A 1 176 ? 9.186 -4.556 7.417 1.00 98.69 176 LEU A CA 1
ATOM 1353 C C . LEU A 1 176 ? 8.441 -3.219 7.283 1.00 98.69 176 LEU A C 1
ATOM 1355 O O . LEU A 1 176 ? 8.199 -2.568 8.296 1.00 98.69 176 LEU A O 1
ATOM 1359 N N . VAL A 1 177 ? 8.032 -2.838 6.066 1.00 98.69 177 VAL A N 1
ATOM 1360 C CA . VAL A 1 177 ? 7.226 -1.626 5.816 1.00 98.69 177 VAL A CA 1
ATOM 1361 C C . VAL A 1 177 ? 5.915 -1.676 6.599 1.00 98.69 177 VAL A C 1
ATOM 1363 O O . VAL A 1 177 ? 5.575 -0.734 7.311 1.00 98.69 177 VAL A O 1
ATOM 1366 N N . GLY A 1 178 ? 5.186 -2.791 6.511 1.00 98.62 178 GLY A N 1
ATOM 1367 C CA . GLY A 1 178 ? 3.900 -2.954 7.184 1.00 98.62 178 GLY A CA 1
ATOM 1368 C C . GLY A 1 178 ? 4.025 -2.915 8.707 1.00 98.62 178 GLY A C 1
ATOM 1369 O O . GLY A 1 178 ? 3.194 -2.305 9.381 1.00 98.62 178 GLY A O 1
ATOM 1370 N N . ALA A 1 179 ? 5.066 -3.532 9.267 1.00 98.81 179 ALA A N 1
ATOM 1371 C CA . ALA A 1 179 ? 5.279 -3.598 10.706 1.00 98.81 179 ALA A CA 1
ATOM 1372 C C . ALA A 1 179 ? 5.620 -2.220 11.286 1.00 98.81 179 ALA A C 1
ATOM 1374 O O . ALA A 1 179 ? 5.018 -1.811 12.283 1.00 98.81 179 ALA A O 1
ATOM 1375 N N . THR A 1 180 ? 6.534 -1.473 10.655 1.00 98.75 180 THR A N 1
ATOM 1376 C CA . THR A 1 180 ? 6.901 -0.125 11.117 1.00 98.75 180 THR A CA 1
ATOM 1377 C C . THR A 1 180 ? 5.721 0.835 10.990 1.00 98.75 180 THR A C 1
ATOM 1379 O O . THR A 1 180 ? 5.414 1.547 11.949 1.00 98.75 180 THR A O 1
ATOM 1382 N N . ALA A 1 181 ? 4.990 0.778 9.872 1.00 98.69 181 ALA A N 1
ATOM 1383 C CA . ALA A 1 181 ? 3.754 1.523 9.658 1.00 98.69 181 ALA A CA 1
ATOM 1384 C C . ALA A 1 181 ? 2.704 1.230 10.740 1.00 98.69 181 ALA A C 1
ATOM 1386 O O . ALA A 1 181 ? 2.153 2.152 11.340 1.00 98.69 181 ALA A O 1
ATOM 1387 N N . THR A 1 182 ? 2.473 -0.048 11.051 1.00 98.56 182 THR A N 1
ATOM 1388 C CA . THR A 1 182 ? 1.490 -0.479 12.057 1.00 98.56 182 THR A CA 1
ATOM 1389 C C . THR A 1 182 ? 1.863 0.010 13.456 1.00 98.56 182 THR A C 1
ATOM 1391 O O . THR A 1 182 ? 1.032 0.586 14.163 1.00 98.56 182 THR A O 1
ATOM 1394 N N . VAL A 1 183 ? 3.123 -0.177 13.864 1.00 98.69 183 VAL A N 1
ATOM 1395 C CA . VAL A 1 183 ? 3.607 0.258 15.182 1.00 98.69 183 VAL A CA 1
ATOM 1396 C C . VAL A 1 183 ? 3.479 1.771 15.322 1.00 98.69 183 VAL A C 1
ATOM 1398 O O . VAL A 1 183 ? 2.886 2.249 16.291 1.00 98.69 183 VAL A O 1
ATOM 1401 N N . VAL A 1 184 ? 3.990 2.531 14.354 1.00 98.69 184 VAL A N 1
ATOM 1402 C CA . VAL A 1 184 ? 4.011 3.995 14.431 1.00 98.69 184 VAL A CA 1
ATOM 1403 C C . VAL A 1 184 ? 2.606 4.576 14.291 1.00 98.69 184 VAL A C 1
ATOM 1405 O O . VAL A 1 184 ? 2.238 5.435 15.091 1.00 98.69 184 VAL A O 1
ATOM 1408 N N . GLY A 1 185 ? 1.792 4.058 13.368 1.00 98.44 185 GLY A N 1
ATOM 1409 C CA . GLY A 1 185 ? 0.394 4.456 13.194 1.00 98.44 185 GLY A CA 1
ATOM 1410 C C . GLY A 1 185 ? -0.433 4.252 14.463 1.00 98.44 185 GLY A C 1
ATOM 1411 O O . GLY A 1 185 ? -1.121 5.173 14.905 1.00 98.44 185 GLY A O 1
ATOM 1412 N N . SER A 1 186 ? -0.288 3.094 15.123 1.00 98.19 186 SER A N 1
ATOM 1413 C CA . SER A 1 186 ? -0.988 2.818 16.385 1.00 98.19 186 SER A CA 1
ATOM 1414 C C . SER A 1 186 ? -0.547 3.736 17.529 1.00 98.19 186 SER A C 1
ATOM 1416 O O . SER A 1 186 ? -1.374 4.201 18.306 1.00 98.19 186 SER A O 1
ATOM 1418 N N . ARG A 1 187 ? 0.754 4.044 17.629 1.00 98.31 187 ARG A N 1
ATOM 1419 C CA . ARG A 1 187 ? 1.300 4.864 18.720 1.00 98.31 187 ARG A CA 1
ATOM 1420 C C . ARG A 1 187 ? 1.027 6.348 18.520 1.00 98.31 187 ARG A C 1
ATOM 1422 O O . ARG A 1 187 ? 0.964 7.092 19.502 1.00 98.31 187 ARG A O 1
ATOM 1429 N N . CYS A 1 188 ? 0.928 6.789 17.269 1.00 98.31 188 CYS A N 1
ATOM 1430 C CA . CYS A 1 188 ? 0.709 8.187 16.925 1.00 98.31 188 CYS A CA 1
ATOM 1431 C C . CYS A 1 188 ? -0.774 8.553 16.783 1.00 98.31 188 CYS A C 1
ATOM 1433 O O . CYS A 1 188 ? -1.076 9.744 16.733 1.00 98.31 188 CYS A O 1
ATOM 1435 N N . GLY A 1 189 ? -1.686 7.575 16.731 1.00 97.56 189 GLY A N 1
ATOM 1436 C CA . GLY A 1 189 ? -3.125 7.828 16.593 1.00 97.56 189 GLY A CA 1
ATOM 1437 C C . GLY A 1 189 ? -3.489 8.476 15.254 1.00 97.56 189 GLY A C 1
ATOM 1438 O O . GLY A 1 189 ? -4.335 9.363 15.204 1.00 97.56 189 GLY A O 1
ATOM 1439 N N . GLY A 1 190 ? -2.779 8.111 14.185 1.00 97.88 190 GLY A N 1
ATOM 1440 C CA . GLY A 1 190 ? -2.971 8.659 12.844 1.00 97.88 190 GLY A CA 1
ATOM 1441 C C . GLY A 1 190 ? -1.859 8.235 11.889 1.00 97.88 190 GLY A C 1
ATOM 1442 O O . GLY A 1 190 ? -0.841 7.683 12.309 1.00 97.88 190 GLY A O 1
ATOM 1443 N N . LEU A 1 191 ? -2.059 8.480 10.595 1.00 98.62 191 LEU A N 1
ATOM 1444 C CA . LEU A 1 191 ? -1.233 7.911 9.528 1.00 98.62 191 LEU A CA 1
ATOM 1445 C C . LEU A 1 191 ? -0.401 8.948 8.784 1.00 98.62 191 LEU A C 1
ATOM 1447 O O . LEU A 1 191 ? 0.371 8.559 7.920 1.00 98.62 191 LEU A O 1
ATOM 1451 N N . ARG A 1 192 ? -0.462 10.240 9.129 1.00 98.62 192 ARG A N 1
ATOM 1452 C CA . ARG A 1 192 ? 0.253 11.283 8.375 1.00 98.62 192 ARG A CA 1
ATOM 1453 C C . ARG A 1 192 ? 1.748 10.996 8.204 1.00 98.62 192 ARG A C 1
ATOM 1455 O O . ARG A 1 192 ? 2.272 11.095 7.102 1.00 98.62 192 ARG A O 1
ATOM 1462 N N . ALA A 1 193 ? 2.447 10.641 9.283 1.00 98.56 193 ALA A N 1
ATOM 1463 C CA . ALA A 1 193 ? 3.881 10.343 9.206 1.00 98.56 193 ALA A CA 1
ATOM 1464 C C . ALA A 1 193 ? 4.166 9.016 8.484 1.00 98.56 193 ALA A C 1
ATOM 1466 O O . ALA A 1 193 ? 5.130 8.917 7.728 1.00 98.56 193 ALA A O 1
ATOM 1467 N N . VAL A 1 194 ? 3.304 8.019 8.696 1.00 98.75 194 VAL A N 1
ATOM 1468 C CA . VAL A 1 194 ? 3.394 6.706 8.049 1.00 98.75 194 VAL A CA 1
ATOM 1469 C C . VAL A 1 194 ? 3.219 6.838 6.537 1.00 98.75 194 VAL A C 1
ATOM 1471 O O . VAL A 1 194 ? 4.021 6.302 5.783 1.00 98.75 194 VAL A O 1
ATOM 1474 N N . LEU A 1 195 ? 2.229 7.619 6.102 1.00 98.69 195 LEU A N 1
ATOM 1475 C CA . LEU A 1 195 ? 1.921 7.897 4.705 1.00 98.69 195 LEU A CA 1
ATOM 1476 C C . LEU A 1 195 ? 3.127 8.482 3.970 1.00 98.69 195 LEU A C 1
ATOM 1478 O O . LEU A 1 195 ? 3.459 8.026 2.882 1.00 98.69 195 LEU A O 1
ATOM 1482 N N . LEU A 1 196 ? 3.801 9.467 4.571 1.00 98.56 196 LEU A N 1
ATOM 1483 C CA . LEU A 1 196 ? 4.986 10.086 3.973 1.00 98.56 196 LEU A CA 1
ATOM 1484 C C . LEU A 1 196 ? 6.150 9.098 3.852 1.00 98.56 196 LEU A C 1
ATOM 1486 O O . LEU A 1 196 ? 6.822 9.070 2.823 1.00 98.56 196 LEU A O 1
ATOM 1490 N N . ALA A 1 197 ? 6.377 8.280 4.881 1.00 98.69 197 ALA A N 1
ATOM 1491 C CA . ALA A 1 197 ? 7.427 7.269 4.857 1.00 98.69 197 ALA A CA 1
ATOM 1492 C C . ALA A 1 197 ? 7.141 6.177 3.817 1.00 98.69 197 ALA A C 1
ATOM 1494 O O . ALA A 1 197 ? 8.011 5.864 3.011 1.00 98.69 197 ALA A O 1
ATOM 1495 N N . HIS A 1 198 ? 5.913 5.656 3.780 1.00 98.81 198 HIS A N 1
ATOM 1496 C CA . HIS A 1 198 ? 5.492 4.647 2.809 1.00 98.81 198 HIS A CA 1
ATOM 1497 C C . HIS A 1 198 ? 5.568 5.192 1.377 1.00 98.81 198 HIS A C 1
ATOM 1499 O O . HIS A 1 198 ? 6.159 4.550 0.513 1.00 98.81 198 HIS A O 1
ATOM 1505 N N . LEU A 1 199 ? 5.093 6.420 1.137 1.00 98.69 199 LEU A N 1
ATOM 1506 C CA . LEU A 1 199 ? 5.251 7.098 -0.152 1.00 98.69 199 LEU A CA 1
ATOM 1507 C C . LEU A 1 199 ? 6.729 7.187 -0.546 1.00 98.69 199 LEU A C 1
ATOM 1509 O O . LEU A 1 199 ? 7.071 6.859 -1.678 1.00 98.69 199 LEU A O 1
ATOM 1513 N N . ALA A 1 200 ? 7.615 7.598 0.364 1.00 98.69 200 ALA A N 1
ATOM 1514 C CA . ALA A 1 200 ? 9.046 7.695 0.080 1.00 98.69 200 ALA A CA 1
ATO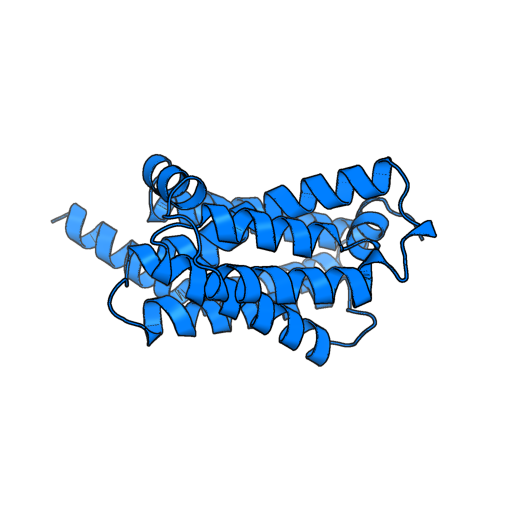M 1515 C C . ALA A 1 200 ? 9.676 6.328 -0.248 1.00 98.69 200 ALA A C 1
ATOM 1517 O O . ALA A 1 200 ? 10.493 6.231 -1.166 1.00 98.69 200 ALA A O 1
ATOM 1518 N N . THR A 1 201 ? 9.276 5.267 0.459 1.00 98.69 201 THR A N 1
ATOM 1519 C CA . THR A 1 201 ? 9.682 3.888 0.159 1.00 98.69 201 THR A CA 1
ATOM 1520 C C . THR A 1 201 ? 9.223 3.470 -1.241 1.00 98.69 201 THR A C 1
ATOM 1522 O O . THR A 1 201 ? 10.048 3.052 -2.055 1.00 98.69 201 THR A O 1
ATOM 1525 N N . ASP A 1 202 ? 7.943 3.642 -1.565 1.00 98.44 202 ASP A N 1
ATOM 1526 C CA . ASP A 1 202 ? 7.369 3.242 -2.856 1.00 98.44 202 ASP A CA 1
ATOM 1527 C C . ASP A 1 202 ? 7.912 4.065 -4.024 1.00 98.44 202 ASP A C 1
ATOM 1529 O O . ASP A 1 202 ? 8.143 3.546 -5.123 1.00 98.44 202 ASP A O 1
ATOM 1533 N N . ALA A 1 203 ? 8.198 5.345 -3.780 1.00 98.50 203 ALA A N 1
ATOM 1534 C CA . ALA A 1 203 ? 8.805 6.240 -4.752 1.00 98.50 203 ALA A CA 1
ATOM 1535 C C . ALA A 1 203 ? 10.237 5.823 -5.122 1.00 98.50 203 ALA A C 1
ATOM 1537 O O . ALA A 1 203 ? 10.799 6.401 -6.041 1.00 98.50 203 ALA A O 1
ATOM 1538 N N . CYS A 1 204 ? 10.827 4.803 -4.489 1.00 98.19 204 CYS A N 1
ATOM 1539 C CA . CYS A 1 204 ? 12.092 4.204 -4.922 1.00 98.19 204 CYS A CA 1
ATOM 1540 C C . CYS A 1 204 ? 11.918 3.136 -6.023 1.00 98.19 204 CYS A C 1
ATOM 1542 O O . CYS A 1 204 ? 12.910 2.674 -6.588 1.00 98.19 204 CYS A O 1
ATOM 1544 N N . GLY A 1 205 ? 10.683 2.736 -6.356 1.00 96.62 205 GLY A N 1
ATOM 1545 C CA . GLY A 1 205 ? 10.351 1.629 -7.263 1.00 96.62 205 GLY A CA 1
ATOM 1546 C C . GLY A 1 205 ? 10.590 1.890 -8.759 1.00 96.62 205 GLY A C 1
ATOM 1547 O O . GLY A 1 205 ? 9.655 1.817 -9.563 1.00 96.62 205 GLY A O 1
ATOM 1548 N N . VAL A 1 206 ? 11.842 2.135 -9.165 1.00 97.50 206 VAL A N 1
ATOM 1549 C CA . VAL A 1 206 ? 12.231 2.488 -10.549 1.00 97.50 206 VAL A CA 1
ATOM 1550 C C . VAL A 1 206 ? 11.738 1.462 -11.578 1.00 97.50 206 VAL A C 1
ATOM 1552 O O . VAL A 1 206 ? 11.134 1.830 -12.588 1.00 97.50 206 VAL A O 1
ATOM 1555 N N . ARG A 1 207 ? 11.928 0.159 -11.326 1.00 96.12 207 ARG A N 1
ATOM 1556 C CA . ARG A 1 207 ? 11.531 -0.912 -12.266 1.00 96.12 207 ARG A CA 1
ATOM 1557 C C . ARG A 1 207 ? 10.034 -0.950 -12.507 1.00 96.12 207 ARG A C 1
ATOM 1559 O O . ARG A 1 207 ? 9.600 -1.091 -13.645 1.00 96.12 207 ARG A O 1
ATOM 1566 N N . ALA A 1 208 ? 9.250 -0.824 -11.441 1.00 96.44 208 ALA A N 1
ATOM 1567 C CA . ALA A 1 208 ? 7.800 -0.873 -11.533 1.00 96.44 208 ALA A CA 1
ATOM 1568 C C . ALA A 1 208 ? 7.260 0.344 -12.304 1.00 96.44 208 ALA A C 1
ATOM 1570 O O . ALA A 1 208 ? 6.305 0.217 -13.070 1.00 96.44 208 ALA A O 1
ATOM 1571 N N . ALA A 1 209 ? 7.878 1.518 -12.150 1.00 97.88 209 ALA A N 1
ATOM 1572 C CA . ALA A 1 209 ? 7.533 2.703 -12.932 1.00 97.88 209 ALA A CA 1
ATOM 1573 C C . ALA A 1 209 ? 7.902 2.548 -14.416 1.00 97.88 209 ALA A C 1
ATOM 1575 O O . ALA A 1 209 ? 7.062 2.779 -15.287 1.00 97.88 209 ALA A O 1
ATOM 1576 N N . ARG A 1 210 ? 9.119 2.080 -14.719 1.00 98.06 210 ARG A N 1
ATOM 1577 C CA . ARG A 1 210 ? 9.551 1.797 -16.099 1.00 98.06 210 ARG A CA 1
ATOM 1578 C C . ARG A 1 210 ? 8.656 0.768 -16.785 1.00 98.06 210 ARG A C 1
ATOM 1580 O O . ARG A 1 210 ? 8.214 1.004 -17.906 1.00 98.06 210 ARG A O 1
ATOM 1587 N N . PHE A 1 211 ? 8.305 -0.307 -16.080 1.00 97.56 211 PHE A N 1
ATOM 1588 C CA . PHE A 1 211 ? 7.399 -1.339 -16.577 1.00 97.56 211 PHE A CA 1
ATOM 1589 C C . PHE A 1 211 ? 6.027 -0.767 -16.958 1.00 97.56 211 PHE A C 1
ATOM 1591 O O . PHE A 1 211 ? 5.528 -1.040 -18.051 1.00 97.56 211 PHE A O 1
ATOM 1598 N N . ARG A 1 212 ? 5.442 0.095 -16.111 1.00 97.00 212 ARG A N 1
ATOM 1599 C CA . ARG A 1 212 ? 4.175 0.790 -16.412 1.00 97.00 212 ARG A CA 1
ATOM 1600 C C . ARG A 1 212 ? 4.276 1.687 -17.646 1.00 97.00 212 ARG A C 1
ATOM 1602 O O . ARG A 1 212 ? 3.326 1.755 -18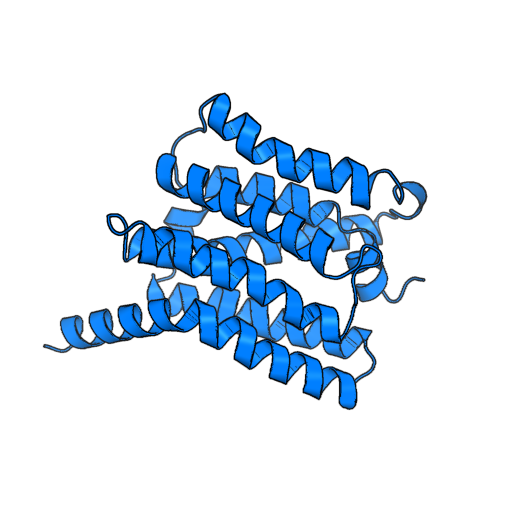.419 1.00 97.00 212 ARG A O 1
ATOM 1609 N N . LEU A 1 213 ? 5.429 2.318 -17.859 1.00 97.38 213 LEU A N 1
ATOM 1610 C CA . LEU A 1 213 ? 5.705 3.146 -19.035 1.00 97.38 213 LEU A CA 1
ATOM 1611 C C . LEU A 1 213 ? 6.052 2.339 -20.297 1.00 97.38 213 LEU A C 1
ATOM 1613 O O . LEU A 1 213 ? 6.168 2.925 -21.369 1.00 97.38 213 LEU A O 1
ATOM 1617 N N . GLY A 1 214 ? 6.219 1.016 -20.195 1.00 96.81 214 GLY A N 1
ATOM 1618 C CA . GLY A 1 214 ? 6.675 0.183 -21.310 1.00 96.81 214 GLY A CA 1
ATOM 1619 C C . GLY A 1 214 ? 8.134 0.431 -21.698 1.00 96.81 214 GLY A C 1
ATOM 1620 O O . GLY A 1 214 ? 8.502 0.192 -22.842 1.00 96.81 214 GLY A O 1
ATOM 1621 N N . LEU A 1 215 ? 8.941 0.931 -20.761 1.00 95.44 215 LEU A N 1
ATOM 1622 C CA . LEU A 1 215 ? 10.377 1.116 -20.936 1.00 95.44 215 LEU A CA 1
ATOM 1623 C C . LEU A 1 215 ? 11.126 -0.174 -20.553 1.00 95.44 215 LEU A C 1
ATOM 1625 O O . LEU A 1 215 ? 10.663 -0.877 -19.649 1.00 95.44 215 LEU A O 1
ATOM 1629 N N . PRO A 1 216 ? 12.270 -0.469 -21.202 1.00 85.06 216 PRO A N 1
ATOM 1630 C CA . PRO A 1 216 ? 13.072 -1.662 -20.917 1.00 85.06 216 PRO A CA 1
ATOM 1631 C C . PRO A 1 216 ? 13.671 -1.682 -19.501 1.00 85.06 216 PRO A C 1
ATOM 1633 O O . PRO A 1 216 ? 13.854 -0.594 -18.903 1.00 85.06 216 PRO A O 1
#

pLDDT: mean 97.55, std 3.45, range [70.81, 98.88]

Sequence (216 aa):
MRRVVHERARRTATLLAPVTVPGSMAVLFALLGRWLPARRAYAVGFAVYWLGWGTAFPLWVLGPREAGTWLSGGRRPRAGETVLLVVPVIGAVATELVPQRRLVSGRVAATMVATAAVNAATEELLWRAIFLAQFPDDAARGRLWPLAGFTVWHLAPQLVLPSRRGRLPFLAGALLVGATATVVGSRCGGLRAVLLAHLATDACGVRAARFRLGLP

Secondary structure (DSSP, 8-state):
-HHHHHHHHHHHHHHHHHHHHHHHHHHHHHHHHHHS-HHHHHHHHHHHIIIIIIIIHHHHHH-HHHHHHHHH--PPPPHHHHHHHHHHHHHHIIIIIHHHGGG--HHHHHHHHHHHHHHHHHHHIIIIIHHHHH-TT-HIIIIIHHHHHHHHHTTSGGGTS--TT-HHHHHHHHHHHHHHHHHHHHHHTSSHHHHHHHHHHHTT-HHHHHHHHT--

Foldseek 3Di:
DVVVVLLVVLVVVLLCCLPCLLVVLLVQLLVLLVPDQLLVSLVVSVVCCLPPQLPPSLCSNQNPVLLVCQQADFDDDDPVLVVLLCVLLVVLCVPQAVVCVVLDDPQLLVLQLVSLLSCLSSLCSNLASSLCVSPVPDCVRRAVSSLSSQLSSVVRSCSRPNDPVGNVVVSVSSSSLSNSQNVSSSVGVHRNSSSVSSSSSSSSHSVSSCSNVVHD

Organism: NCBI:txid2589797